Protein AF-A0A6C0KSG8-F1 (afdb_monomer_lite)

InterPro domains:
  IPR028992 Hedgehog/Intein (Hint) domain [PF13403] (59-197)

Secondary structure (DSSP, 8-state):
-EEE-SSEEEEE-SS-EEEEEEE-SSSEEEPSSS-SSS-EEEEEETTEEEEEE-------EETTPEEEBTTS-EEEGGG--TT-EETTTEEEEEEEEEEE-GGGS-GGGSEEEE-TTSSBTTBSSS-EEEETT--B-S---TT-TTS--------GGGB---HHHHHHHHT-SSEEEEEEEESSSEEEETTEEEEPPPHHHHHTTTPEE-

Sequence (210 aa):
NVAISDTNMIAGDVYGIHGVYTNTGSGWSPVIGIPKDGSWRVAISDTNMIAGDSSDPVPCLLSNSAVLMEDKTTKLIKELKKGDIIFPSQKILNVGYKQVDLSNIPRENLPYRIPKDFFAIGLPSEDTYISGYHRIIREVHPNSLLGVQTFKLVPAEYRIDDEDVVKRLTSEDKVRYYHIHTDFPYFFVNNLPVETIDKNNFENKDIINN

Structure (mmCIF, N/CA/C/O backbone):
data_AF-A0A6C0KSG8-F1
#
_entry.id   AF-A0A6C0KSG8-F1
#
loop_
_atom_site.group_PDB
_atom_site.id
_atom_site.type_symbol
_atom_site.label_atom_id
_atom_site.label_alt_id
_atom_site.label_comp_id
_atom_site.label_asym_id
_atom_site.label_entity_id
_atom_site.label_seq_id
_atom_site.pdbx_PDB_ins_code
_atom_site.Cartn_x
_atom_site.Cartn_y
_atom_site.Cartn_z
_atom_site.occupancy
_atom_site.B_iso_or_equiv
_atom_site.auth_seq_id
_atom_site.auth_comp_id
_atom_site.auth_asym_id
_atom_site.auth_atom_id
_atom_site.pdbx_PDB_model_num
ATOM 1 N N . ASN A 1 1 ? 28.430 -9.413 -3.713 1.00 60.97 1 ASN A N 1
ATOM 2 C CA . ASN A 1 1 ? 27.613 -10.436 -4.395 1.00 60.97 1 ASN A CA 1
ATOM 3 C C . ASN A 1 1 ? 28.006 -10.502 -5.857 1.00 60.97 1 ASN A C 1
ATOM 5 O O . ASN A 1 1 ? 27.997 -9.480 -6.529 1.00 60.97 1 ASN A O 1
ATOM 9 N N . VAL A 1 2 ? 28.404 -11.682 -6.330 1.00 64.62 2 VAL A N 1
ATOM 10 C CA . VAL A 1 2 ? 28.814 -11.896 -7.723 1.00 64.62 2 VAL A CA 1
ATOM 11 C C . VAL A 1 2 ? 27.968 -13.026 -8.297 1.00 64.62 2 VAL A C 1
ATOM 13 O O . VAL A 1 2 ? 27.881 -14.088 -7.685 1.00 64.62 2 VAL A O 1
ATOM 16 N N . ALA A 1 3 ? 27.338 -12.782 -9.444 1.00 67.69 3 ALA A N 1
ATOM 17 C CA . ALA A 1 3 ? 26.635 -13.795 -10.225 1.00 67.69 3 ALA A CA 1
ATOM 18 C C . ALA A 1 3 ? 27.354 -13.949 -11.566 1.00 67.69 3 ALA A C 1
ATOM 20 O O . ALA A 1 3 ? 27.582 -12.958 -12.260 1.00 67.69 3 ALA A O 1
ATOM 21 N N . ILE A 1 4 ? 27.746 -15.175 -11.907 1.00 74.12 4 ILE A N 1
ATOM 22 C CA . ILE A 1 4 ? 28.500 -15.490 -13.124 1.00 74.12 4 ILE A CA 1
ATOM 23 C C . ILE A 1 4 ? 27.755 -16.587 -13.885 1.00 74.12 4 ILE A C 1
ATOM 25 O O . ILE A 1 4 ? 27.311 -17.569 -13.295 1.00 74.12 4 ILE A O 1
ATOM 29 N N . SER A 1 5 ? 27.655 -16.399 -15.194 1.00 74.31 5 SER A N 1
ATOM 30 C CA . SER A 1 5 ? 27.351 -17.412 -16.207 1.00 74.31 5 SER A CA 1
ATOM 31 C C . SER A 1 5 ? 28.540 -17.514 -17.166 1.00 74.31 5 SER A C 1
ATOM 33 O O . SER A 1 5 ? 29.432 -16.663 -17.120 1.00 74.31 5 SER A O 1
ATOM 35 N N . ASP A 1 6 ? 28.531 -18.505 -18.056 1.00 79.38 6 ASP A N 1
ATOM 36 C CA . ASP A 1 6 ? 29.617 -18.796 -19.004 1.00 79.38 6 ASP A CA 1
ATOM 37 C C . ASP A 1 6 ? 30.213 -17.546 -19.668 1.00 79.38 6 ASP A C 1
ATOM 39 O O . ASP A 1 6 ? 31.433 -17.378 -19.715 1.00 79.38 6 ASP A O 1
ATOM 43 N N . THR A 1 7 ? 29.356 -16.636 -20.135 1.00 84.12 7 THR A N 1
ATOM 44 C CA . THR A 1 7 ? 29.778 -15.431 -20.858 1.00 84.12 7 THR A CA 1
ATOM 45 C C . THR A 1 7 ? 29.329 -14.125 -20.219 1.00 84.12 7 THR A C 1
ATOM 47 O O . THR A 1 7 ? 29.645 -13.074 -20.764 1.00 84.12 7 THR A O 1
ATOM 50 N N . ASN A 1 8 ? 28.645 -14.133 -19.069 1.00 78.69 8 ASN A N 1
ATOM 51 C CA . ASN A 1 8 ? 28.153 -12.906 -18.425 1.00 78.69 8 ASN A CA 1
ATOM 52 C C . ASN A 1 8 ? 28.429 -12.897 -16.921 1.00 78.69 8 ASN A C 1
ATOM 54 O O . ASN A 1 8 ? 28.226 -13.902 -16.246 1.00 78.69 8 ASN A O 1
ATOM 58 N N . MET A 1 9 ? 28.843 -11.750 -16.389 1.00 82.12 9 MET A N 1
ATOM 59 C CA . MET A 1 9 ? 29.117 -11.543 -14.969 1.00 82.12 9 MET A CA 1
ATOM 60 C C . MET A 1 9 ? 28.457 -10.259 -14.480 1.00 82.12 9 MET A C 1
ATOM 62 O O . MET A 1 9 ? 28.494 -9.226 -15.146 1.00 82.12 9 MET A O 1
ATOM 66 N N . ILE A 1 10 ? 27.915 -10.320 -13.268 1.00 76.31 10 ILE A N 1
ATOM 67 C CA . ILE A 1 10 ? 27.407 -9.172 -12.526 1.00 76.31 10 ILE A CA 1
ATOM 68 C C . ILE A 1 10 ? 28.154 -9.092 -11.208 1.00 76.31 10 ILE A C 1
ATOM 70 O O . ILE A 1 10 ? 28.198 -10.064 -10.449 1.00 76.31 10 ILE A O 1
ATOM 74 N N . ALA A 1 11 ? 28.703 -7.918 -10.930 1.00 76.38 11 ALA A N 1
ATOM 75 C CA . ALA A 1 11 ? 29.331 -7.602 -9.663 1.00 76.38 11 ALA A CA 1
ATOM 76 C C . ALA A 1 11 ? 28.517 -6.521 -8.952 1.00 76.38 11 ALA A C 1
ATOM 78 O O . ALA A 1 11 ? 28.249 -5.465 -9.520 1.00 76.38 11 ALA A O 1
ATOM 79 N N . GLY A 1 12 ? 28.136 -6.783 -7.706 1.00 72.06 12 GLY A N 1
ATOM 80 C CA . GLY A 1 12 ? 27.420 -5.842 -6.852 1.00 72.06 12 GLY A CA 1
ATOM 81 C C . GLY A 1 12 ? 27.712 -6.068 -5.372 1.00 72.06 12 GLY A C 1
ATOM 82 O O . GLY A 1 12 ? 28.419 -7.006 -4.993 1.00 72.06 12 GLY A O 1
ATOM 83 N N . ASP A 1 13 ? 27.143 -5.239 -4.515 1.00 67.88 13 ASP A N 1
ATOM 84 C CA . ASP A 1 13 ? 27.119 -5.411 -3.063 1.00 67.88 13 ASP A CA 1
ATOM 85 C C . ASP A 1 13 ? 25.685 -5.263 -2.526 1.00 67.88 13 ASP A C 1
ATOM 87 O O . ASP A 1 13 ? 24.720 -5.478 -3.256 1.00 67.88 13 ASP A O 1
ATOM 91 N N . VAL A 1 14 ? 25.535 -4.997 -1.227 1.00 58.72 14 VAL A N 1
ATOM 92 C CA . VAL A 1 14 ? 24.218 -4.800 -0.599 1.00 58.72 14 VAL A CA 1
ATOM 93 C C . VAL A 1 14 ? 23.542 -3.488 -1.010 1.00 58.72 14 VAL A C 1
ATOM 95 O O . VAL A 1 14 ? 22.356 -3.325 -0.746 1.00 58.72 14 VAL A O 1
ATOM 98 N N . TYR A 1 15 ? 24.271 -2.569 -1.645 1.00 58.00 15 TYR A N 1
ATOM 99 C CA . TYR A 1 15 ? 23.795 -1.248 -2.045 1.00 58.00 15 TYR A CA 1
ATOM 100 C C . TYR A 1 15 ? 23.496 -1.142 -3.545 1.00 58.00 15 TYR A C 1
ATOM 102 O O . TYR A 1 15 ? 22.835 -0.191 -3.956 1.00 58.00 15 TYR A O 1
ATOM 110 N N . GLY A 1 16 ? 23.934 -2.099 -4.368 1.00 62.66 16 GLY A N 1
ATOM 111 C CA . GLY A 1 16 ? 23.585 -2.124 -5.788 1.00 62.66 16 GLY A CA 1
ATOM 112 C C . GLY A 1 16 ? 24.508 -2.972 -6.658 1.00 62.66 16 GLY A C 1
ATOM 113 O O . GLY A 1 16 ? 25.358 -3.719 -6.172 1.00 62.66 16 GLY A O 1
ATOM 114 N N . ILE A 1 17 ? 24.319 -2.858 -7.974 1.00 69.56 17 ILE A N 1
ATOM 115 C CA . ILE A 1 17 ? 25.202 -3.445 -8.989 1.00 69.56 17 ILE A CA 1
ATOM 116 C C . ILE A 1 17 ? 26.247 -2.404 -9.380 1.00 69.56 17 ILE A C 1
ATOM 118 O O . ILE A 1 17 ? 25.899 -1.295 -9.753 1.00 69.56 17 ILE A O 1
ATOM 122 N N . HIS A 1 18 ? 27.519 -2.791 -9.350 1.00 71.12 18 HIS A N 1
ATOM 123 C CA . HIS A 1 18 ? 28.659 -1.935 -9.698 1.00 71.12 18 HIS A CA 1
ATOM 124 C C . HIS A 1 18 ? 29.157 -2.155 -11.123 1.00 71.12 18 HIS A C 1
ATOM 126 O O . HIS A 1 18 ? 29.844 -1.305 -11.688 1.00 71.12 18 HIS A O 1
ATOM 132 N N . GLY A 1 19 ? 28.841 -3.306 -11.715 1.00 74.69 19 GLY A N 1
ATOM 133 C CA . GLY A 1 19 ? 29.278 -3.610 -13.064 1.00 74.69 19 GLY A CA 1
ATOM 134 C C . GLY A 1 19 ? 28.610 -4.836 -13.658 1.00 74.69 19 GLY A C 1
ATOM 135 O O . GLY A 1 19 ? 28.336 -5.827 -12.977 1.00 74.69 19 GLY A O 1
ATOM 136 N N . VAL A 1 20 ? 28.400 -4.751 -14.966 1.00 76.69 20 VAL A N 1
ATOM 137 C CA . VAL A 1 20 ? 27.974 -5.848 -15.828 1.00 76.69 20 VAL A CA 1
ATOM 138 C C . VAL A 1 20 ? 29.093 -6.092 -16.821 1.00 76.69 20 VAL A C 1
ATOM 140 O O . VAL A 1 20 ? 29.607 -5.149 -17.423 1.00 76.69 20 VAL A O 1
ATOM 143 N N . TYR A 1 21 ? 29.469 -7.350 -17.000 1.00 82.25 21 TYR A N 1
ATOM 144 C CA . TYR A 1 21 ? 30.571 -7.744 -17.858 1.00 82.25 21 TYR A CA 1
ATOM 145 C C . TYR A 1 21 ? 30.151 -8.893 -18.760 1.00 82.25 21 TYR A C 1
ATOM 147 O O . TYR A 1 21 ? 29.388 -9.765 -18.348 1.00 82.25 21 TYR A O 1
ATOM 155 N N . THR A 1 22 ? 30.708 -8.924 -19.964 1.00 84.25 22 THR A N 1
ATOM 156 C CA . THR A 1 22 ? 30.608 -10.063 -20.872 1.00 84.25 22 THR A CA 1
ATOM 157 C C . THR A 1 22 ? 31.996 -10.607 -21.192 1.00 84.25 22 THR A C 1
ATOM 159 O O . THR A 1 22 ? 32.960 -9.845 -21.295 1.00 84.25 22 THR A O 1
ATOM 162 N N . ASN A 1 23 ? 32.120 -11.924 -21.304 1.00 83.69 23 ASN A N 1
ATOM 163 C CA . ASN A 1 23 ? 33.343 -12.593 -21.712 1.00 83.69 23 ASN A CA 1
ATOM 164 C C . ASN A 1 23 ? 33.235 -12.977 -23.187 1.00 83.69 23 ASN A C 1
ATOM 166 O O . ASN A 1 23 ? 32.504 -13.895 -23.552 1.00 83.69 23 ASN A O 1
ATOM 170 N N . THR A 1 24 ? 34.001 -12.292 -24.033 1.00 81.88 24 THR A N 1
ATOM 171 C CA . THR A 1 24 ? 34.051 -12.544 -25.481 1.00 81.88 24 THR A CA 1
ATOM 172 C C . THR A 1 24 ? 35.167 -13.518 -25.872 1.00 81.88 24 THR A C 1
ATOM 174 O O . THR A 1 24 ? 35.636 -13.507 -27.007 1.00 81.88 24 THR A O 1
ATOM 177 N N . GLY A 1 25 ? 35.654 -14.328 -24.927 1.00 82.50 25 GLY A N 1
ATOM 178 C CA . GLY A 1 25 ? 36.747 -15.288 -25.121 1.00 82.50 25 GLY A CA 1
ATOM 179 C C . GLY A 1 25 ? 38.152 -14.702 -24.938 1.00 82.50 25 GLY A C 1
ATOM 180 O O . GLY A 1 25 ? 39.093 -15.449 -24.689 1.00 82.50 25 GLY A O 1
ATOM 181 N N . SER A 1 26 ? 38.306 -13.377 -24.9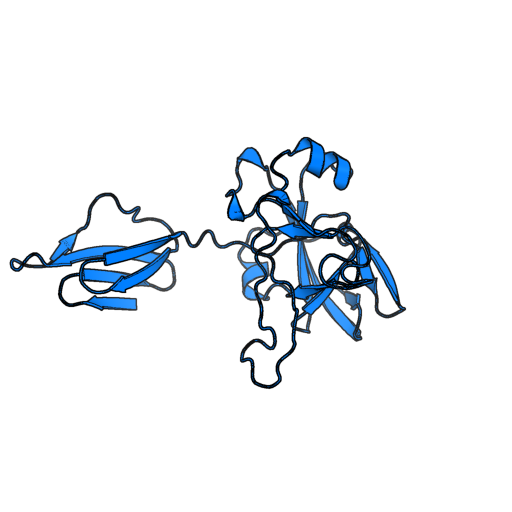91 1.00 83.19 26 SER A N 1
ATOM 182 C CA . SER A 1 26 ? 39.567 -12.662 -24.728 1.00 83.19 26 SER A CA 1
ATOM 183 C C . SER A 1 26 ? 39.655 -12.073 -23.313 1.00 83.19 26 SER A C 1
ATOM 185 O O . SER A 1 26 ? 40.612 -11.365 -23.003 1.00 83.19 26 SER A O 1
ATOM 187 N N . GLY A 1 27 ? 38.658 -12.340 -22.464 1.00 83.69 27 GLY A N 1
ATOM 188 C CA . GLY A 1 27 ? 38.528 -11.785 -21.119 1.00 83.69 27 GLY A CA 1
ATOM 189 C C . GLY A 1 27 ? 37.211 -11.038 -20.911 1.00 83.69 27 GLY A C 1
ATOM 190 O O . GLY A 1 27 ? 36.380 -10.927 -21.813 1.00 83.69 27 GLY A O 1
ATOM 191 N N . TRP A 1 28 ? 37.025 -10.528 -19.696 1.00 83.75 28 TRP A N 1
ATOM 192 C CA . TRP A 1 28 ? 35.829 -9.791 -19.299 1.00 83.75 28 TRP A CA 1
ATOM 193 C C . TRP A 1 28 ? 35.893 -8.341 -19.773 1.00 83.75 28 TRP A C 1
ATOM 195 O O . TRP A 1 28 ? 36.826 -7.614 -19.438 1.00 83.75 28 TRP A O 1
ATOM 205 N N . SER A 1 29 ? 34.872 -7.914 -20.509 1.00 85.81 29 SER A N 1
ATOM 206 C CA . SER A 1 29 ? 34.693 -6.532 -20.955 1.00 85.81 29 SER A CA 1
ATOM 207 C C . SER A 1 29 ? 33.432 -5.940 -20.326 1.00 85.81 29 SER A C 1
ATOM 209 O O . SER A 1 29 ? 32.421 -6.643 -20.253 1.00 85.81 29 SER A O 1
ATOM 211 N N . PRO A 1 30 ? 33.451 -4.677 -19.863 1.00 81.62 30 PRO A N 1
ATOM 212 C CA . PRO A 1 30 ? 32.261 -4.036 -19.317 1.00 81.62 30 PRO A CA 1
ATOM 213 C C . PRO A 1 30 ? 31.195 -3.871 -20.405 1.00 81.62 30 PRO A C 1
ATOM 215 O O . PRO A 1 30 ? 31.492 -3.448 -21.523 1.00 81.62 30 PRO A O 1
ATOM 218 N N . VAL A 1 31 ? 29.945 -4.180 -20.070 1.00 77.06 31 VAL A N 1
ATOM 219 C CA . VAL A 1 31 ? 28.794 -3.894 -20.930 1.00 77.06 31 VAL A CA 1
ATOM 220 C C . VAL A 1 31 ? 28.441 -2.416 -20.783 1.00 77.06 31 VAL A C 1
ATOM 222 O O . VAL A 1 31 ? 28.208 -1.925 -19.680 1.00 77.06 31 VAL A O 1
ATOM 225 N N . ILE A 1 32 ? 28.417 -1.697 -21.904 1.00 72.25 32 ILE A N 1
ATOM 226 C CA . ILE A 1 32 ? 28.115 -0.263 -21.957 1.00 72.25 32 ILE A CA 1
ATOM 227 C C . ILE A 1 32 ? 26.628 -0.079 -22.280 1.00 72.25 32 ILE A C 1
ATOM 229 O O . ILE A 1 32 ? 26.078 -0.803 -23.104 1.00 72.25 32 ILE A O 1
ATOM 233 N N . GLY A 1 33 ? 25.980 0.906 -21.650 1.00 60.72 33 GLY A N 1
ATOM 234 C CA . GLY A 1 33 ? 24.577 1.256 -21.914 1.00 60.72 33 GLY A CA 1
ATOM 235 C C . GLY A 1 33 ? 23.570 0.677 -20.919 1.00 60.72 33 GLY A C 1
ATOM 236 O O . GLY A 1 33 ? 22.395 1.020 -20.988 1.00 60.72 33 GLY A O 1
ATOM 237 N N . ILE A 1 34 ? 24.024 -0.134 -19.960 1.00 62.28 34 ILE A N 1
ATOM 238 C CA . ILE A 1 34 ? 23.244 -0.481 -18.768 1.00 62.28 34 ILE A CA 1
ATOM 239 C C . ILE A 1 34 ? 23.587 0.558 -17.690 1.00 62.28 34 ILE A C 1
ATOM 241 O O . ILE A 1 34 ? 24.775 0.740 -17.403 1.00 62.28 34 ILE A O 1
ATOM 245 N N . PRO A 1 35 ? 22.609 1.281 -17.116 1.00 58.34 35 PRO A N 1
ATOM 246 C CA . PRO A 1 35 ? 22.887 2.233 -16.053 1.00 58.34 35 PRO A CA 1
ATOM 247 C C . PRO A 1 35 ? 23.553 1.527 -14.864 1.00 58.34 35 PRO A C 1
ATOM 249 O O . PRO A 1 35 ? 23.040 0.555 -14.319 1.00 58.34 35 PRO A O 1
ATOM 252 N N . LYS A 1 36 ? 24.736 2.023 -14.502 1.00 54.53 36 LYS A N 1
ATOM 253 C CA . LYS A 1 36 ? 25.584 1.515 -13.411 1.00 54.53 36 LYS A CA 1
ATOM 254 C C . LYS A 1 36 ? 25.117 1.952 -12.019 1.00 54.53 36 LYS A C 1
ATOM 256 O O . LYS A 1 36 ? 25.631 1.467 -11.025 1.00 54.53 36 LYS A O 1
ATOM 261 N N . ASP A 1 37 ? 24.183 2.897 -11.973 1.00 53.69 37 ASP A N 1
ATOM 262 C CA . ASP A 1 37 ? 23.663 3.489 -10.752 1.00 53.69 37 ASP A CA 1
ATOM 263 C C . ASP A 1 37 ? 22.197 3.053 -10.614 1.00 53.69 37 ASP A C 1
ATOM 265 O O . ASP A 1 37 ? 21.405 3.216 -11.544 1.00 53.69 37 ASP A O 1
ATOM 269 N N . GLY A 1 38 ? 21.850 2.440 -9.482 1.00 53.56 38 GLY A N 1
ATOM 270 C CA . GLY A 1 38 ? 20.503 1.945 -9.191 1.00 53.56 38 GLY A CA 1
ATOM 271 C C . GLY A 1 38 ? 20.513 0.596 -8.479 1.00 53.56 38 GLY A C 1
ATOM 272 O O . GLY A 1 38 ? 21.518 -0.117 -8.453 1.00 53.56 38 GLY A O 1
ATOM 273 N N . SER A 1 39 ? 19.374 0.229 -7.903 1.00 52.47 39 SER A N 1
ATOM 274 C CA . SER A 1 39 ? 19.158 -1.123 -7.399 1.00 52.47 39 SER A CA 1
ATOM 275 C C . SER A 1 39 ? 18.409 -1.897 -8.479 1.00 52.47 39 SER A C 1
ATOM 277 O O . SER A 1 39 ? 17.409 -1.425 -9.007 1.00 52.47 39 SER A O 1
ATOM 279 N N . TRP A 1 40 ? 18.934 -3.056 -8.867 1.00 58.59 40 TRP A N 1
ATOM 280 C CA . TRP A 1 40 ? 18.437 -3.836 -9.999 1.00 58.59 40 TRP A CA 1
ATOM 281 C C . TRP A 1 40 ? 18.163 -5.263 -9.554 1.00 58.59 40 TRP A C 1
ATOM 283 O O . TRP A 1 40 ? 18.936 -5.856 -8.800 1.00 58.59 40 TRP A O 1
ATOM 293 N N . ARG A 1 41 ? 17.093 -5.855 -10.078 1.00 56.12 41 ARG A N 1
ATOM 294 C CA . ARG A 1 41 ? 16.890 -7.304 -10.024 1.00 56.12 41 ARG A CA 1
ATOM 295 C C . ARG A 1 41 ? 17.315 -7.879 -11.356 1.00 56.12 41 ARG A C 1
ATOM 297 O O . ARG A 1 41 ? 16.705 -7.562 -12.371 1.00 56.12 41 ARG A O 1
ATOM 304 N N . VAL A 1 42 ? 18.349 -8.714 -11.360 1.00 61.31 42 VAL A N 1
ATOM 305 C CA . VAL A 1 42 ? 18.869 -9.278 -12.606 1.00 61.31 42 VAL A CA 1
ATOM 306 C C . VAL A 1 42 ? 18.731 -10.791 -12.634 1.00 61.31 42 VAL A C 1
ATOM 308 O O . VAL A 1 42 ? 19.101 -11.469 -11.679 1.00 61.31 42 VAL A O 1
ATOM 311 N N . ALA A 1 43 ? 18.228 -11.309 -13.753 1.00 59.22 43 ALA A N 1
ATOM 312 C CA . ALA A 1 43 ? 18.318 -12.716 -14.116 1.00 59.22 43 ALA A CA 1
ATOM 313 C C . ALA A 1 43 ? 19.253 -12.876 -15.322 1.00 59.22 43 ALA A C 1
ATOM 315 O O . ALA A 1 43 ? 19.181 -12.102 -16.279 1.00 59.22 43 ALA A O 1
ATOM 316 N N . ILE A 1 44 ? 20.124 -13.884 -15.269 1.00 61.50 44 ILE A N 1
ATOM 317 C CA . ILE A 1 44 ? 21.027 -14.254 -16.363 1.00 61.50 44 ILE A CA 1
ATOM 318 C C . ILE A 1 44 ? 20.608 -15.639 -16.868 1.00 61.50 44 ILE A C 1
ATOM 320 O O . ILE A 1 44 ? 20.456 -16.554 -16.061 1.00 61.50 44 ILE A O 1
ATOM 324 N N . SER A 1 45 ? 20.428 -15.792 -18.182 1.00 50.47 45 SER A N 1
ATOM 325 C CA . SER A 1 45 ? 20.221 -17.090 -18.841 1.00 50.47 45 SER A CA 1
ATOM 326 C C . SER A 1 45 ? 20.978 -17.113 -20.162 1.00 50.47 45 SER A C 1
ATOM 328 O O . SER A 1 45 ? 20.568 -16.453 -21.119 1.00 50.47 45 SER A O 1
ATOM 330 N N . ASP A 1 46 ? 22.063 -17.882 -20.218 1.00 64.25 46 ASP A N 1
ATOM 331 C CA . ASP A 1 46 ? 22.951 -18.017 -21.376 1.00 64.25 46 ASP A CA 1
ATOM 332 C C . ASP A 1 46 ? 23.375 -16.654 -21.953 1.00 64.25 46 ASP A C 1
ATOM 334 O O . ASP A 1 46 ? 24.145 -15.925 -21.332 1.00 64.25 46 ASP A O 1
ATOM 338 N N . THR A 1 47 ? 22.853 -16.278 -23.123 1.00 60.19 47 THR A N 1
ATOM 339 C CA . THR A 1 47 ? 23.152 -15.014 -23.816 1.00 60.19 47 THR A CA 1
ATOM 340 C C . THR A 1 47 ? 22.261 -13.845 -23.392 1.00 60.19 47 THR A C 1
ATOM 342 O O . THR A 1 47 ? 22.398 -12.754 -23.940 1.00 60.19 47 THR A O 1
ATOM 345 N N . ASN A 1 48 ? 21.314 -14.056 -22.477 1.00 48.66 48 ASN A N 1
ATOM 346 C CA . ASN A 1 48 ? 20.326 -13.054 -22.092 1.00 48.66 48 ASN A CA 1
ATOM 347 C C . ASN A 1 48 ? 20.590 -12.533 -20.681 1.00 48.66 48 ASN A C 1
ATOM 349 O O . ASN A 1 48 ? 20.764 -13.299 -19.732 1.00 48.66 48 ASN A O 1
ATOM 353 N N . MET A 1 49 ? 20.523 -11.213 -20.545 1.00 60.59 49 MET A N 1
ATOM 354 C CA . MET A 1 49 ? 20.462 -10.525 -19.265 1.00 60.59 49 MET A CA 1
ATOM 355 C C . MET A 1 49 ? 19.130 -9.782 -19.186 1.00 60.59 49 MET A C 1
ATOM 357 O O . MET A 1 49 ? 18.851 -8.910 -20.007 1.00 60.59 49 MET A O 1
ATOM 361 N N . ILE A 1 50 ? 18.308 -10.126 -18.197 1.00 58.72 50 ILE A N 1
ATOM 362 C CA . ILE A 1 50 ? 17.064 -9.416 -17.895 1.00 58.72 50 ILE A CA 1
ATOM 363 C C . ILE A 1 50 ? 17.335 -8.577 -16.660 1.00 58.72 50 ILE A C 1
ATOM 365 O O . ILE A 1 50 ? 17.410 -9.111 -15.555 1.00 58.72 50 ILE A O 1
ATOM 369 N N . ALA A 1 51 ? 17.514 -7.276 -16.856 1.00 52.56 51 ALA A N 1
ATOM 370 C CA . ALA A 1 51 ? 17.740 -6.324 -15.785 1.00 52.56 51 ALA A CA 1
ATOM 371 C C . ALA A 1 51 ? 16.431 -5.566 -15.520 1.00 52.56 51 ALA A C 1
ATOM 373 O O . ALA A 1 51 ? 15.975 -4.790 -16.356 1.00 52.56 51 ALA A O 1
ATOM 374 N N . GLY A 1 52 ? 15.790 -5.854 -14.389 1.00 47.69 52 GLY A N 1
ATOM 375 C CA . GLY A 1 52 ? 14.632 -5.115 -13.902 1.00 47.69 52 GLY A CA 1
ATOM 376 C C . GLY A 1 52 ? 15.083 -3.981 -12.993 1.00 47.69 52 GLY A C 1
ATOM 377 O O . GLY A 1 52 ? 15.910 -4.202 -12.105 1.00 47.69 52 GLY A O 1
ATOM 378 N N . ASP A 1 53 ? 14.526 -2.792 -13.202 1.00 45.78 53 ASP A N 1
ATOM 379 C CA . ASP A 1 53 ? 14.661 -1.691 -12.255 1.00 45.78 53 ASP A CA 1
ATOM 380 C C . ASP A 1 53 ? 14.049 -2.129 -10.920 1.00 45.78 53 ASP A C 1
ATOM 382 O O . ASP A 1 53 ? 12.909 -2.598 -10.852 1.00 45.78 53 ASP A O 1
ATOM 386 N N . SER A 1 54 ? 14.824 -2.031 -9.848 1.00 51.41 54 SER A N 1
ATOM 387 C CA . SER A 1 54 ? 14.283 -2.079 -8.504 1.00 51.41 54 SER A CA 1
ATOM 388 C C . SER A 1 54 ? 13.962 -0.638 -8.108 1.00 51.41 54 SER A C 1
ATOM 390 O O . SER A 1 54 ? 14.533 -0.070 -7.173 1.00 51.41 54 SER A O 1
ATOM 392 N N . SER A 1 55 ? 13.005 -0.038 -8.818 1.00 54.69 55 SER A N 1
ATOM 393 C CA . SER A 1 55 ? 12.279 1.102 -8.283 1.00 54.69 55 SER A CA 1
ATOM 394 C C . SER A 1 55 ? 11.685 0.574 -6.990 1.00 54.69 55 SER A C 1
ATOM 396 O O . SER A 1 55 ? 10.835 -0.305 -7.063 1.00 54.69 55 SER A O 1
ATOM 398 N N . ASP A 1 56 ? 12.242 0.951 -5.842 1.00 55.69 56 ASP A N 1
ATOM 399 C CA . ASP A 1 56 ? 12.040 0.224 -4.595 1.00 55.69 56 ASP A CA 1
ATOM 400 C C . ASP A 1 56 ? 10.687 0.625 -4.003 1.00 55.69 56 ASP A C 1
ATOM 402 O O . ASP A 1 56 ? 10.583 1.582 -3.219 1.00 55.69 56 ASP A O 1
ATOM 406 N N . PRO A 1 57 ? 9.605 -0.002 -4.471 1.00 61.12 57 PRO A N 1
ATOM 407 C CA . PRO A 1 57 ? 8.346 0.672 -4.550 1.00 61.12 57 PRO A CA 1
ATOM 408 C C . PRO A 1 57 ? 7.651 0.403 -3.244 1.00 61.12 57 PRO A C 1
ATOM 410 O O . PRO A 1 57 ? 7.289 -0.728 -2.922 1.00 61.12 57 PRO A O 1
ATOM 413 N N . VAL A 1 58 ? 7.555 1.442 -2.435 1.00 63.16 58 VAL A N 1
ATOM 414 C CA . VAL A 1 58 ? 6.941 1.295 -1.130 1.00 63.16 58 VAL A CA 1
ATOM 415 C C . VAL A 1 58 ? 5.444 1.120 -1.349 1.00 63.16 58 VAL A C 1
ATOM 417 O O . VAL A 1 58 ? 4.831 2.034 -1.901 1.00 63.16 58 VAL A O 1
ATOM 420 N N . PRO A 1 59 ? 4.843 -0.005 -0.922 1.00 64.38 59 PRO A N 1
ATOM 421 C CA . PRO A 1 59 ? 3.395 -0.149 -0.856 1.00 64.38 59 PRO A CA 1
ATOM 422 C C . PRO A 1 59 ? 2.774 1.059 -0.165 1.00 64.38 59 PRO A C 1
ATOM 424 O O . PRO A 1 59 ? 3.187 1.402 0.942 1.00 64.38 59 PRO A O 1
ATOM 427 N N . CYS A 1 60 ? 1.807 1.714 -0.796 1.00 85.06 60 CYS A N 1
ATOM 428 C CA . CYS A 1 60 ? 1.124 2.855 -0.199 1.00 85.06 60 CYS A CA 1
ATOM 429 C C . CYS A 1 60 ? -0.368 2.921 -0.504 1.00 85.06 60 CYS A C 1
ATOM 431 O O . CYS A 1 60 ? -0.878 2.354 -1.474 1.00 85.06 60 CYS A O 1
ATOM 433 N N . LEU A 1 61 ? -1.048 3.639 0.381 1.00 92.62 61 LEU A N 1
ATOM 434 C CA . LEU A 1 61 ? -2.489 3.829 0.419 1.00 92.62 61 LEU A CA 1
ATOM 435 C C . LEU A 1 61 ? -2.808 5.322 0.308 1.00 92.62 61 LEU A C 1
ATOM 437 O O . LEU A 1 61 ? -2.041 6.161 0.787 1.00 92.62 61 LEU A O 1
ATOM 441 N N . LEU A 1 62 ? -3.941 5.668 -0.300 1.00 92.81 62 LEU A N 1
ATOM 442 C CA . LEU A 1 62 ? -4.397 7.061 -0.346 1.00 92.81 62 LEU A CA 1
ATOM 443 C C . LEU A 1 62 ? -5.023 7.492 0.981 1.00 92.81 62 LEU A C 1
ATOM 445 O O . LEU A 1 62 ? -5.604 6.677 1.692 1.00 92.81 62 LEU A O 1
ATOM 449 N N . SER A 1 63 ? -4.959 8.788 1.282 1.00 92.38 63 SER A N 1
ATOM 450 C CA . SER A 1 63 ? -5.385 9.401 2.552 1.00 92.38 63 SER A CA 1
ATOM 451 C C . SER A 1 63 ? -6.856 9.187 2.943 1.00 92.38 63 SER A C 1
ATOM 453 O O . SER A 1 63 ? -7.202 9.281 4.123 1.00 92.38 63 SER A O 1
ATOM 455 N N . ASN A 1 64 ? -7.718 8.877 1.974 1.00 91.75 64 ASN A N 1
ATOM 456 C CA . ASN A 1 64 ? -9.138 8.566 2.155 1.00 91.75 64 ASN A CA 1
ATOM 457 C C . ASN A 1 64 ? -9.422 7.068 2.381 1.00 91.75 64 ASN A C 1
ATOM 459 O O . ASN A 1 64 ? -10.576 6.686 2.543 1.00 91.75 64 ASN A O 1
ATOM 463 N N . SER A 1 65 ? -8.393 6.220 2.394 1.00 93.31 65 SER A N 1
ATOM 464 C CA . SER A 1 65 ? -8.528 4.789 2.672 1.00 93.31 65 SER A CA 1
ATOM 465 C C . SER A 1 65 ? -9.023 4.570 4.102 1.00 93.31 65 SER A C 1
ATOM 467 O O . SER A 1 65 ? -8.413 5.088 5.040 1.00 93.31 65 SER A O 1
ATOM 469 N N . ALA A 1 66 ? -10.097 3.799 4.288 1.00 95.94 66 ALA A N 1
ATOM 470 C CA . ALA A 1 66 ? -10.676 3.554 5.603 1.00 95.94 66 ALA A CA 1
ATOM 471 C C . ALA A 1 66 ? -10.111 2.263 6.211 1.00 95.94 66 ALA A C 1
ATOM 473 O O . ALA A 1 66 ? -10.274 1.176 5.662 1.00 95.94 66 ALA A O 1
ATOM 474 N N . VAL A 1 67 ? -9.441 2.372 7.356 1.00 97.38 67 VAL A N 1
ATOM 475 C CA . VAL A 1 67 ? -8.875 1.237 8.092 1.00 97.38 67 VAL A CA 1
ATOM 476 C C . VAL A 1 67 ? -9.886 0.715 9.103 1.00 97.38 67 VAL A C 1
ATOM 478 O O . VAL A 1 67 ? -10.501 1.495 9.833 1.00 97.38 67 VAL A O 1
ATOM 481 N N . LEU A 1 68 ? -10.055 -0.609 9.144 1.00 97.50 68 LEU A N 1
ATOM 482 C CA . LEU A 1 68 ? -10.941 -1.276 10.096 1.00 97.50 68 LEU A CA 1
ATOM 483 C C . LEU A 1 68 ? -10.318 -1.269 11.496 1.00 97.50 68 LEU A C 1
ATOM 485 O O . LEU A 1 68 ? -9.298 -1.915 11.752 1.00 97.50 68 LEU A O 1
ATOM 489 N N . MET A 1 69 ? -10.962 -0.553 12.407 1.00 98.12 69 MET A N 1
ATOM 490 C CA . MET A 1 69 ? -10.567 -0.452 13.804 1.00 98.12 69 MET A CA 1
ATOM 491 C C . MET A 1 69 ? -10.986 -1.705 14.579 1.00 98.12 69 MET A C 1
ATOM 493 O O . MET A 1 69 ? -11.831 -2.489 14.138 1.00 98.12 69 MET A O 1
ATOM 497 N N . GLU A 1 70 ? -10.400 -1.896 15.760 1.00 97.25 70 GLU A N 1
ATOM 498 C CA . GLU A 1 70 ? -10.686 -3.066 16.594 1.00 97.25 70 GLU A CA 1
ATOM 499 C C . GLU A 1 70 ? -12.158 -3.172 17.019 1.00 97.25 70 GLU A C 1
ATOM 501 O O . GLU A 1 70 ? -12.752 -4.250 17.006 1.00 97.25 70 GLU A O 1
ATOM 506 N N . ASP A 1 71 ? -12.778 -2.032 17.311 1.00 96.88 71 ASP A N 1
ATOM 507 C CA . ASP A 1 71 ? -14.192 -1.909 17.679 1.00 96.88 71 ASP A CA 1
ATOM 508 C C . ASP A 1 71 ? -15.158 -2.039 16.485 1.00 96.88 71 ASP A C 1
ATOM 510 O O . ASP A 1 71 ? -16.351 -1.769 16.621 1.00 96.88 71 ASP A O 1
ATOM 514 N N . LYS A 1 72 ? -14.653 -2.466 15.319 1.00 94.56 72 LYS A N 1
ATOM 515 C CA . LYS A 1 72 ? -15.382 -2.603 14.048 1.00 94.56 72 LYS A CA 1
ATOM 516 C C . LYS A 1 72 ? -15.844 -1.288 13.426 1.00 94.56 72 LYS A C 1
ATOM 518 O O . LYS A 1 72 ? -16.533 -1.325 12.406 1.00 94.56 72 LYS A O 1
ATOM 523 N N . THR A 1 73 ? -15.448 -0.145 13.980 1.00 97.06 73 THR A N 1
ATOM 524 C CA . THR A 1 73 ? -15.579 1.138 13.288 1.00 97.06 73 THR A CA 1
ATOM 525 C C . THR A 1 73 ? -14.486 1.285 12.231 1.00 97.06 73 THR A C 1
ATOM 527 O O . THR A 1 73 ? -13.584 0.453 12.108 1.00 97.06 73 THR A O 1
ATOM 530 N N . THR A 1 74 ? -14.560 2.347 11.438 1.00 97.25 74 THR A N 1
ATOM 531 C CA . THR A 1 74 ? -13.535 2.682 10.452 1.00 97.25 74 THR A CA 1
ATOM 532 C C . THR A 1 74 ? -12.935 4.041 10.757 1.00 97.25 74 THR A C 1
ATOM 534 O O . THR A 1 74 ? -13.664 4.972 11.101 1.00 97.25 74 THR A O 1
ATOM 537 N N . LYS A 1 75 ? -11.625 4.179 10.561 1.00 97.38 75 LYS A N 1
ATOM 538 C CA . LYS A 1 75 ? -10.930 5.468 10.616 1.00 97.38 75 LYS A CA 1
ATOM 539 C C . LYS A 1 75 ? -10.178 5.706 9.312 1.00 97.38 75 LYS A C 1
ATOM 541 O O . LYS A 1 75 ? -9.606 4.767 8.762 1.00 97.38 75 LYS A O 1
ATOM 546 N N . LEU A 1 76 ? -10.157 6.940 8.813 1.00 95.94 76 LEU A N 1
ATOM 547 C CA . LEU A 1 76 ? -9.354 7.257 7.633 1.00 95.94 76 LEU A CA 1
ATOM 548 C C . LEU A 1 76 ? -7.867 7.120 7.957 1.00 95.94 76 LEU A C 1
ATOM 550 O O . LEU A 1 76 ? -7.417 7.490 9.041 1.00 95.94 76 LEU A O 1
ATOM 554 N N . ILE A 1 77 ? -7.079 6.638 6.999 1.00 95.12 77 ILE A N 1
ATOM 555 C CA . ILE A 1 77 ? -5.649 6.396 7.210 1.00 95.12 77 ILE A CA 1
ATOM 556 C C . ILE A 1 77 ? -4.890 7.657 7.633 1.00 95.12 77 ILE A C 1
ATOM 558 O O . ILE A 1 77 ? -3.993 7.582 8.470 1.00 95.12 77 ILE A O 1
ATOM 562 N N . LYS A 1 78 ? -5.297 8.828 7.126 1.00 94.25 78 LYS A N 1
ATOM 563 C CA . LYS A 1 78 ? -4.706 10.124 7.488 1.00 94.25 78 LYS A CA 1
ATOM 564 C C . LYS A 1 78 ? -4.934 10.531 8.944 1.00 94.25 78 LYS A C 1
ATOM 566 O O . LYS A 1 78 ? -4.232 11.400 9.448 1.00 94.25 78 LYS A O 1
ATOM 571 N N . GLU A 1 79 ? -5.904 9.918 9.613 1.00 96.19 79 GLU A N 1
ATOM 572 C CA . GLU A 1 79 ? -6.267 10.186 11.009 1.00 96.19 79 GLU A CA 1
ATOM 573 C C . GLU A 1 79 ? -5.670 9.150 11.971 1.00 96.19 79 GLU A C 1
ATOM 575 O O . GLU A 1 79 ? -5.805 9.280 13.193 1.00 96.19 79 GLU A O 1
ATOM 580 N N . LEU A 1 80 ? -5.038 8.098 11.440 1.00 96.81 80 LEU A N 1
ATOM 581 C CA . LEU A 1 80 ? -4.359 7.102 12.255 1.00 96.81 80 LEU A CA 1
ATOM 582 C C . LEU A 1 80 ? -3.104 7.694 12.878 1.00 96.81 80 LEU A C 1
ATOM 584 O O . LEU A 1 80 ? -2.407 8.527 12.294 1.00 96.81 80 LEU A O 1
ATOM 588 N N . LYS A 1 81 ? -2.798 7.187 14.067 1.00 96.31 81 LYS A N 1
ATOM 589 C CA . LYS A 1 81 ? -1.611 7.545 14.838 1.00 96.31 81 LYS A CA 1
ATOM 590 C C . LYS A 1 81 ? -0.976 6.307 15.448 1.00 96.31 81 LYS A C 1
ATOM 592 O O . LYS A 1 81 ? -1.623 5.282 15.669 1.00 96.31 81 LYS A O 1
ATOM 597 N N . LYS A 1 82 ? 0.306 6.428 15.780 1.00 96.00 82 LYS A N 1
ATOM 598 C CA . LYS A 1 82 ? 1.020 5.418 16.559 1.00 96.00 82 LYS A CA 1
ATOM 599 C C . LYS A 1 82 ? 0.250 5.079 17.838 1.00 96.00 82 LYS A C 1
ATOM 601 O O . LYS A 1 82 ? -0.133 5.964 18.599 1.00 96.00 82 LYS A O 1
ATOM 606 N N . GLY A 1 83 ? 0.085 3.786 18.088 1.00 96.75 83 GLY A N 1
ATOM 607 C CA . GLY A 1 83 ? -0.606 3.253 19.255 1.00 96.75 83 GLY A CA 1
ATOM 608 C C . GLY A 1 83 ? -2.104 3.021 19.079 1.00 96.75 83 GLY A C 1
ATOM 609 O O . GLY A 1 83 ? -2.681 2.386 19.959 1.00 96.75 83 GLY A O 1
ATOM 610 N N . ASP A 1 84 ? -2.714 3.462 17.974 1.00 98.06 84 ASP A N 1
ATOM 611 C CA . ASP A 1 84 ? -4.065 3.025 17.616 1.00 98.06 84 ASP A CA 1
ATOM 612 C C . ASP A 1 84 ? -4.106 1.490 17.476 1.00 98.06 84 ASP A C 1
ATOM 614 O O . ASP A 1 84 ? -3.126 0.865 17.053 1.00 98.06 84 ASP A O 1
ATOM 618 N N . ILE A 1 85 ? -5.244 0.894 17.847 1.00 98.00 85 ILE A N 1
ATOM 619 C CA . ILE A 1 85 ? -5.485 -0.551 17.764 1.00 98.00 85 ILE A CA 1
ATOM 620 C C . ILE A 1 85 ? -6.473 -0.817 16.630 1.00 98.00 85 ILE A C 1
ATOM 622 O O . ILE A 1 85 ? -7.573 -0.259 16.611 1.00 98.00 85 ILE A O 1
ATOM 626 N N . ILE A 1 86 ? -6.071 -1.660 15.687 1.00 97.56 86 ILE A N 1
ATOM 627 C CA . ILE A 1 86 ? -6.851 -2.001 14.495 1.00 97.56 86 ILE A CA 1
ATOM 628 C C . ILE A 1 86 ? -7.156 -3.496 14.477 1.00 97.56 86 ILE A C 1
ATOM 630 O O . ILE A 1 86 ? -6.503 -4.279 15.165 1.00 97.56 86 ILE A O 1
ATOM 634 N N . PHE A 1 87 ? -8.163 -3.899 13.710 1.00 95.19 87 PHE A N 1
ATOM 635 C CA . PHE A 1 87 ? -8.550 -5.304 13.622 1.00 95.19 87 PHE A CA 1
ATOM 636 C C . PHE A 1 87 ? -7.468 -6.137 12.897 1.00 95.19 87 PHE A C 1
ATOM 638 O O . PHE A 1 87 ? -6.991 -5.680 11.853 1.00 95.19 87 PHE A O 1
ATOM 645 N N . PRO A 1 88 ? -7.120 -7.364 13.355 1.00 92.69 88 PRO A N 1
ATOM 646 C CA . PRO A 1 88 ? -7.643 -8.117 14.504 1.00 92.69 88 PRO A CA 1
ATOM 647 C C . PRO A 1 88 ? -6.775 -7.980 15.772 1.00 92.69 88 PRO A C 1
ATOM 649 O O . PRO A 1 88 ? -5.964 -8.848 16.081 1.00 92.69 88 PRO A O 1
ATOM 652 N N . SER A 1 89 ? -6.979 -6.909 16.531 1.00 94.69 89 SER A N 1
ATOM 653 C CA . SER A 1 89 ? -6.315 -6.595 17.802 1.00 94.69 89 SER A CA 1
ATOM 654 C C . SER A 1 89 ? -4.809 -6.324 17.696 1.00 94.69 89 SER A C 1
ATOM 656 O O . SER A 1 89 ? -4.034 -6.721 18.565 1.00 94.69 89 SER A O 1
ATOM 658 N N . GLN A 1 90 ? -4.391 -5.616 16.649 1.00 94.50 90 GLN A N 1
ATOM 659 C CA . GLN A 1 90 ? -2.988 -5.288 16.383 1.00 94.50 90 GLN A CA 1
ATOM 660 C C . GLN A 1 90 ? -2.692 -3.803 16.606 1.00 94.50 90 GLN A C 1
ATOM 662 O O . GLN A 1 90 ? -3.550 -2.938 16.399 1.00 94.50 90 GLN A O 1
ATOM 667 N N . LYS A 1 91 ? -1.465 -3.489 17.024 1.00 96.88 91 LYS A N 1
ATOM 668 C CA . LYS A 1 91 ? -1.053 -2.125 17.361 1.00 96.88 91 LYS A CA 1
ATOM 669 C C . LYS A 1 91 ? -0.332 -1.468 16.191 1.00 96.88 91 LYS A C 1
ATOM 671 O O . LYS A 1 91 ? 0.622 -2.015 15.639 1.00 96.88 91 LYS A O 1
ATOM 676 N N . ILE A 1 92 ? -0.709 -0.229 15.875 1.00 96.50 92 ILE A N 1
ATOM 677 C CA . ILE A 1 92 ? 0.067 0.604 14.952 1.00 96.50 92 ILE A CA 1
ATOM 678 C C . ILE A 1 92 ? 1.373 1.014 15.631 1.00 96.50 92 ILE A C 1
ATOM 680 O O . ILE A 1 92 ? 1.385 1.761 16.615 1.00 96.50 92 ILE A O 1
ATOM 684 N N . LEU A 1 93 ? 2.489 0.527 15.095 1.00 95.44 93 LEU A N 1
ATOM 685 C CA . LEU A 1 93 ? 3.829 0.822 15.587 1.00 95.44 93 LEU A CA 1
ATOM 686 C C . LEU A 1 93 ? 4.337 2.148 15.037 1.00 95.44 93 LEU A C 1
ATOM 688 O O . LEU A 1 93 ? 4.910 2.915 15.808 1.00 95.44 93 LEU A O 1
ATOM 692 N N . ASN A 1 94 ? 4.087 2.420 13.752 1.00 94.06 94 ASN A N 1
ATOM 693 C CA . ASN A 1 94 ? 4.329 3.703 13.094 1.00 94.06 94 ASN A CA 1
ATOM 694 C C . ASN A 1 94 ? 3.299 3.932 11.977 1.00 94.06 94 ASN A C 1
ATOM 696 O O . ASN A 1 94 ? 2.818 2.990 11.347 1.00 94.06 94 ASN A O 1
ATOM 700 N N . VAL A 1 95 ? 3.011 5.202 11.711 1.00 93.62 95 VAL A N 1
ATOM 701 C CA . VAL A 1 95 ? 2.233 5.665 10.562 1.00 93.62 95 VAL A CA 1
ATOM 702 C C . VAL A 1 95 ? 2.902 6.916 10.017 1.00 93.62 95 VAL A C 1
ATOM 704 O O . VAL A 1 95 ? 3.393 7.756 10.770 1.00 93.62 95 VAL A O 1
ATOM 707 N N . GLY A 1 96 ? 2.962 7.017 8.702 1.00 92.56 96 GLY A N 1
ATOM 708 C CA . GLY A 1 96 ? 3.562 8.155 8.033 1.00 92.56 96 GLY A CA 1
ATOM 709 C C . GLY A 1 96 ? 3.167 8.184 6.575 1.00 92.56 96 GLY A C 1
ATOM 710 O O . GLY A 1 96 ? 2.426 7.320 6.105 1.00 92.56 96 GLY A O 1
ATOM 711 N N . TYR A 1 97 ? 3.647 9.185 5.857 1.00 91.94 97 TYR A N 1
ATOM 712 C CA . TYR A 1 97 ? 3.340 9.339 4.448 1.00 91.94 97 TYR A CA 1
ATOM 713 C C . TYR A 1 97 ? 4.524 9.875 3.655 1.00 91.94 97 TYR A C 1
ATOM 715 O O . TYR A 1 97 ? 5.398 10.570 4.173 1.00 91.94 97 TYR A O 1
ATOM 723 N N . LYS A 1 98 ? 4.503 9.583 2.357 1.00 89.19 98 LYS A N 1
ATOM 724 C CA . LYS A 1 98 ? 5.312 10.254 1.350 1.00 89.19 98 LYS A CA 1
ATOM 725 C C . LYS A 1 98 ? 4.416 11.159 0.522 1.00 89.19 98 LYS A C 1
ATOM 727 O O . LYS A 1 98 ? 3.364 10.742 0.039 1.00 89.19 98 LYS A O 1
ATOM 732 N N . GLN A 1 99 ? 4.826 12.407 0.358 1.00 88.31 99 GLN A N 1
ATOM 733 C CA . GLN A 1 99 ? 4.175 13.302 -0.587 1.00 88.31 99 GLN A CA 1
ATOM 734 C C . GLN A 1 99 ? 4.711 12.996 -1.990 1.00 88.31 99 GLN A C 1
ATOM 736 O O . GLN A 1 99 ? 5.926 12.931 -2.177 1.00 88.31 99 GLN A O 1
ATOM 741 N N . VAL A 1 100 ? 3.822 12.795 -2.958 1.00 84.62 100 VAL A N 1
ATOM 742 C CA . VAL A 1 100 ? 4.189 12.426 -4.328 1.00 84.62 100 VAL A CA 1
ATOM 743 C C . VAL A 1 100 ? 3.610 13.414 -5.332 1.00 84.62 100 VAL A C 1
ATOM 745 O O . VAL A 1 100 ? 2.543 13.989 -5.124 1.00 84.62 100 VAL A O 1
ATOM 748 N N . ASP A 1 101 ? 4.357 13.607 -6.410 1.00 84.50 101 ASP A N 1
ATOM 749 C CA . ASP A 1 101 ? 3.929 14.275 -7.634 1.00 84.50 101 ASP A CA 1
ATOM 750 C C . ASP A 1 101 ? 3.727 13.167 -8.669 1.00 84.50 101 ASP A C 1
ATOM 752 O O . ASP A 1 101 ? 4.677 12.431 -8.961 1.00 84.50 101 ASP A O 1
ATOM 756 N N . LEU A 1 102 ? 2.498 12.984 -9.164 1.00 82.69 102 LEU A N 1
ATOM 757 C CA . LEU A 1 102 ? 2.191 11.822 -10.002 1.00 82.69 102 LEU A CA 1
ATOM 758 C C . LEU A 1 102 ? 2.909 11.879 -11.350 1.00 82.69 102 LEU A C 1
ATOM 760 O O . LEU A 1 102 ? 3.170 10.831 -11.936 1.00 82.69 102 LEU A O 1
ATOM 764 N N . SER A 1 103 ? 3.282 13.075 -11.813 1.00 81.00 103 SER A N 1
ATOM 765 C CA . SER A 1 103 ? 4.062 13.245 -13.042 1.00 81.00 103 SER A CA 1
ATOM 766 C C . SER A 1 103 ? 5.488 12.690 -12.930 1.00 81.00 103 SER A C 1
ATOM 768 O O . SER A 1 103 ? 6.115 12.388 -13.944 1.00 81.00 103 SER A O 1
ATOM 770 N N . ASN A 1 104 ? 5.977 12.513 -11.699 1.00 82.06 104 ASN A N 1
ATOM 771 C CA . ASN A 1 104 ? 7.344 12.112 -11.381 1.00 82.06 104 ASN A CA 1
ATOM 772 C C . ASN A 1 104 ? 7.454 10.699 -10.782 1.00 82.06 104 ASN A C 1
ATOM 774 O O . ASN A 1 104 ? 8.559 10.280 -10.429 1.00 82.06 104 ASN A O 1
ATOM 778 N N . ILE A 1 105 ? 6.348 9.955 -10.640 1.00 78.81 105 ILE A N 1
ATOM 779 C CA . ILE A 1 105 ? 6.406 8.566 -10.160 1.00 78.81 105 ILE A CA 1
ATOM 780 C C . ILE A 1 105 ? 6.399 7.559 -11.316 1.00 78.81 105 ILE A C 1
ATOM 782 O O . ILE A 1 105 ? 5.724 7.783 -12.322 1.00 78.81 105 ILE A O 1
ATOM 786 N N . PRO A 1 106 ? 7.109 6.420 -11.180 1.00 79.62 106 PRO A N 1
ATOM 787 C CA . PRO A 1 106 ? 7.057 5.357 -12.174 1.00 79.62 106 PRO A CA 1
ATOM 788 C C . PRO A 1 106 ? 5.620 4.886 -12.412 1.00 79.62 106 PRO A C 1
ATOM 790 O O . PRO A 1 106 ? 4.814 4.804 -11.479 1.00 79.62 106 PRO A O 1
ATOM 793 N N . ARG A 1 107 ? 5.297 4.549 -13.663 1.00 80.38 107 ARG A N 1
ATOM 794 C CA . ARG A 1 107 ? 3.930 4.221 -14.102 1.00 80.38 107 ARG A CA 1
ATOM 795 C C . ARG A 1 107 ? 3.338 3.038 -13.334 1.00 80.38 107 ARG A C 1
ATOM 797 O O . ARG A 1 107 ? 2.138 2.965 -13.092 1.00 80.38 107 ARG A O 1
ATOM 804 N N . GLU A 1 108 ? 4.186 2.101 -12.962 1.00 78.44 108 GLU A N 1
ATOM 805 C CA . GLU A 1 108 ? 3.897 0.922 -12.160 1.00 78.44 108 GLU A CA 1
ATOM 806 C C . GLU A 1 108 ? 3.555 1.240 -10.697 1.00 78.44 108 GLU A C 1
ATOM 808 O O . GLU A 1 108 ? 2.917 0.422 -10.043 1.00 78.44 108 GLU A O 1
ATOM 813 N N . ASN A 1 109 ? 3.909 2.428 -10.196 1.00 79.75 109 ASN A N 1
ATOM 814 C CA . ASN A 1 109 ? 3.602 2.875 -8.837 1.00 79.75 109 ASN A CA 1
ATOM 815 C C . ASN A 1 109 ? 2.471 3.919 -8.770 1.00 79.75 109 ASN A C 1
ATOM 817 O O . ASN A 1 109 ? 2.130 4.410 -7.688 1.00 79.75 109 ASN A O 1
ATOM 821 N N . LEU A 1 110 ? 1.865 4.248 -9.915 1.00 86.75 110 LEU A N 1
ATOM 822 C CA . LEU A 1 110 ? 0.621 5.012 -9.962 1.00 86.75 110 LEU A CA 1
ATOM 823 C C . LEU A 1 110 ? -0.492 4.285 -9.185 1.00 86.75 110 LEU A C 1
ATOM 825 O O . LEU A 1 110 ? -0.456 3.053 -9.054 1.00 86.75 110 LEU A O 1
ATOM 829 N N . PRO A 1 111 ? -1.474 5.027 -8.651 1.00 89.94 111 PRO A N 1
ATOM 830 C CA . PRO A 1 111 ? -2.551 4.431 -7.886 1.00 89.94 111 PRO A CA 1
ATOM 831 C C . PRO A 1 111 ? -3.495 3.645 -8.798 1.00 89.94 111 PRO A C 1
ATOM 833 O O . PRO A 1 111 ? -3.778 4.031 -9.930 1.00 89.94 111 PRO A O 1
ATOM 836 N N . TYR A 1 112 ? -4.012 2.541 -8.280 1.00 91.31 112 TYR A N 1
ATOM 837 C CA . TYR A 1 112 ? -5.039 1.719 -8.899 1.00 91.31 112 TYR A CA 1
ATOM 838 C C . TYR A 1 112 ? -6.318 1.831 -8.086 1.00 91.31 112 TYR A C 1
ATOM 840 O O . TYR A 1 112 ? -6.288 1.718 -6.860 1.00 91.31 112 TYR A O 1
ATOM 848 N N . ARG A 1 113 ? -7.448 1.998 -8.774 1.00 92.25 113 ARG A N 1
ATOM 849 C CA . ARG A 1 113 ? -8.776 1.833 -8.188 1.00 92.25 113 ARG A CA 1
ATOM 850 C C . ARG A 1 113 ? -9.165 0.366 -8.240 1.00 92.25 113 ARG A C 1
ATOM 852 O O . ARG A 1 113 ? -9.425 -0.170 -9.305 1.00 92.25 113 ARG A O 1
ATOM 859 N N . ILE A 1 114 ? -9.314 -0.261 -7.092 1.00 90.88 114 ILE A N 1
ATOM 860 C CA . ILE A 1 114 ? -9.959 -1.562 -6.964 1.00 90.88 114 ILE A CA 1
ATOM 861 C C . ILE A 1 114 ? -11.441 -1.296 -6.722 1.00 90.88 114 ILE A C 1
ATOM 863 O O . ILE A 1 114 ? -11.775 -0.756 -5.665 1.00 90.88 114 ILE A O 1
ATOM 867 N N . PRO A 1 115 ? -12.333 -1.623 -7.672 1.00 92.44 115 PRO A N 1
ATOM 868 C CA . PRO A 1 115 ? -13.755 -1.401 -7.484 1.00 92.44 115 PRO A CA 1
ATOM 869 C C . PRO A 1 115 ? -14.299 -2.137 -6.262 1.00 92.44 115 PRO A C 1
ATOM 871 O O . PRO A 1 115 ? -13.817 -3.215 -5.907 1.00 92.44 115 PRO A O 1
ATOM 874 N N . LYS A 1 11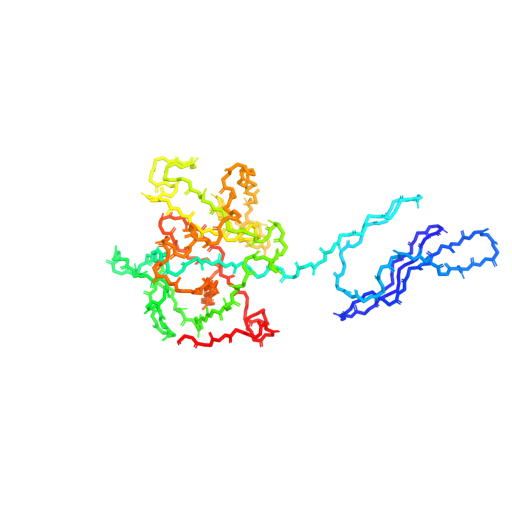6 ? -15.361 -1.594 -5.670 1.00 94.19 116 LYS A N 1
ATOM 875 C CA . LYS A 1 116 ? -16.208 -2.356 -4.748 1.00 94.19 116 LYS A CA 1
ATOM 876 C C . LYS A 1 116 ? -16.576 -3.724 -5.347 1.00 94.19 116 LYS A C 1
ATOM 878 O O . LYS A 1 116 ? -16.858 -3.827 -6.539 1.00 94.19 116 LYS A O 1
ATOM 883 N N . ASP A 1 117 ? -16.590 -4.752 -4.502 1.00 89.50 117 ASP A N 1
ATOM 884 C CA . ASP A 1 117 ? -16.960 -6.130 -4.845 1.00 89.50 117 ASP A CA 1
ATOM 885 C C . ASP A 1 117 ? -16.077 -6.789 -5.931 1.00 89.50 117 ASP A C 1
ATOM 887 O O . ASP A 1 117 ? -16.448 -7.813 -6.506 1.00 89.50 117 ASP A O 1
ATOM 891 N N . PHE A 1 118 ? -14.895 -6.229 -6.228 1.00 89.88 118 PHE A N 1
ATOM 892 C CA . PHE A 1 118 ? -14.032 -6.693 -7.322 1.00 89.88 118 PHE A CA 1
ATOM 893 C C . PHE A 1 118 ? -13.545 -8.141 -7.168 1.00 89.88 118 PHE A C 1
ATOM 895 O O . PHE A 1 118 ? -13.372 -8.847 -8.164 1.00 89.88 118 PHE A O 1
ATOM 902 N N . PHE A 1 119 ? -13.284 -8.592 -5.937 1.00 83.44 119 PHE A N 1
ATOM 903 C CA . PHE A 1 119 ? -12.842 -9.964 -5.672 1.00 83.44 119 PHE A CA 1
ATOM 904 C C . PHE A 1 119 ? -14.002 -10.884 -5.289 1.00 83.44 119 PHE A C 1
ATOM 906 O O . PHE A 1 119 ? -14.047 -12.028 -5.737 1.00 83.44 119 PHE A O 1
ATOM 913 N N . ALA A 1 120 ? -14.910 -10.391 -4.450 1.00 87.44 120 ALA A N 1
ATOM 914 C CA . ALA A 1 120 ? -16.132 -11.055 -4.010 1.00 87.44 120 ALA A CA 1
ATOM 915 C C . ALA A 1 120 ? -17.091 -10.004 -3.434 1.00 87.44 120 ALA A C 1
ATOM 917 O O . ALA A 1 120 ? -16.671 -8.887 -3.147 1.00 87.44 120 ALA A O 1
ATOM 918 N N . ILE A 1 121 ? -18.356 -10.369 -3.202 1.00 89.94 121 ILE A N 1
ATOM 919 C CA . ILE A 1 121 ? -19.312 -9.490 -2.511 1.00 89.94 121 ILE A CA 1
ATOM 920 C C . ILE A 1 121 ? -18.730 -9.069 -1.152 1.00 89.94 121 ILE A C 1
ATOM 922 O O . ILE A 1 121 ? -18.374 -9.913 -0.330 1.00 89.94 121 ILE A O 1
ATOM 926 N N . GLY A 1 122 ? -18.639 -7.761 -0.931 1.00 88.94 122 GLY A N 1
ATOM 927 C CA . GLY A 1 122 ? -18.048 -7.126 0.241 1.00 88.94 122 GLY A CA 1
ATOM 928 C C . GLY A 1 122 ? -16.520 -7.032 0.227 1.00 88.94 122 GLY A C 1
ATOM 929 O O . GLY A 1 122 ? -15.960 -6.625 1.244 1.00 88.94 122 GLY A O 1
ATOM 930 N N . LEU A 1 123 ? -15.834 -7.404 -0.863 1.00 88.75 123 LEU A N 1
ATOM 931 C CA . LEU A 1 123 ? -14.370 -7.465 -0.938 1.00 88.75 123 LEU A CA 1
ATOM 932 C C . LEU A 1 123 ? -13.807 -6.823 -2.230 1.00 88.75 123 LEU A C 1
ATOM 934 O O . LEU A 1 123 ? -13.767 -7.480 -3.278 1.00 88.75 123 LEU A O 1
ATOM 938 N N . PRO A 1 124 ? -13.296 -5.578 -2.162 1.00 92.19 124 PRO A N 1
ATOM 939 C CA . PRO A 1 124 ? -13.430 -4.646 -1.035 1.00 92.19 124 PRO A CA 1
ATOM 940 C C . PRO A 1 124 ? -14.888 -4.202 -0.828 1.00 92.19 124 PRO A C 1
ATOM 942 O O . PRO A 1 124 ? -15.712 -4.301 -1.738 1.00 92.19 124 PRO A O 1
ATOM 945 N N . SER A 1 125 ? -15.213 -3.686 0.360 1.00 93.44 125 SER A N 1
ATOM 946 C CA . SER A 1 125 ? -16.560 -3.189 0.683 1.00 93.44 125 SER A CA 1
ATOM 947 C C . SER A 1 125 ? -16.901 -1.877 -0.031 1.00 93.44 125 SER A C 1
ATOM 949 O O . SER A 1 125 ? -18.077 -1.536 -0.170 1.00 93.44 125 SER A O 1
ATOM 951 N N . GLU A 1 126 ? -15.875 -1.163 -0.496 1.00 94.06 126 GLU A N 1
ATOM 952 C CA . GLU A 1 126 ? -15.930 0.129 -1.182 1.00 94.06 126 GLU A CA 1
ATOM 953 C C . GLU A 1 126 ? -14.802 0.218 -2.222 1.00 94.06 126 GLU A C 1
ATOM 955 O O . GLU A 1 126 ? -13.879 -0.602 -2.220 1.00 94.06 126 GLU A O 1
ATOM 960 N N . ASP A 1 127 ? -14.838 1.225 -3.098 1.00 92.94 127 ASP A N 1
ATOM 961 C CA . ASP A 1 127 ? -13.700 1.500 -3.979 1.00 92.94 127 ASP A CA 1
ATOM 962 C C . ASP A 1 127 ? -12.431 1.735 -3.143 1.00 92.94 127 ASP A C 1
ATOM 964 O O . ASP A 1 127 ? -12.414 2.554 -2.226 1.00 92.94 127 ASP A O 1
ATOM 968 N N . THR A 1 128 ? -11.358 1.014 -3.455 1.00 91.75 128 THR A N 1
ATOM 969 C CA . THR 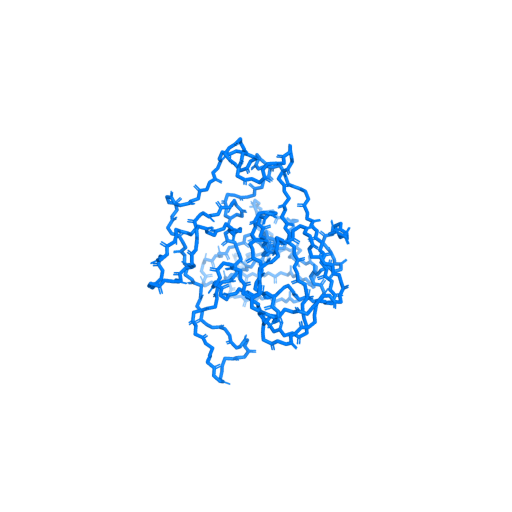A 1 128 ? -10.110 1.037 -2.684 1.00 91.75 128 THR A CA 1
ATOM 970 C C . THR A 1 128 ? -8.953 1.458 -3.564 1.00 91.75 128 THR A C 1
ATOM 972 O O . THR A 1 128 ? -8.816 0.963 -4.678 1.00 91.75 128 THR A O 1
ATOM 975 N N . TYR A 1 129 ? -8.112 2.362 -3.071 1.00 91.69 129 TYR A N 1
ATOM 976 C CA . TYR A 1 129 ? -7.045 2.963 -3.861 1.00 91.69 129 TYR A CA 1
ATOM 977 C C . TYR A 1 129 ? -5.684 2.595 -3.290 1.00 91.69 129 TYR A C 1
ATOM 979 O O . TYR A 1 129 ? -5.350 2.973 -2.166 1.00 91.69 129 TYR A O 1
ATOM 987 N N . ILE A 1 130 ? -4.901 1.864 -4.076 1.00 89.44 130 ILE A N 1
ATOM 988 C CA . ILE A 1 130 ? -3.590 1.359 -3.664 1.00 89.44 130 ILE A CA 1
ATOM 989 C C . ILE A 1 130 ? -2.546 1.672 -4.735 1.00 89.44 130 ILE A C 1
ATOM 991 O O . ILE A 1 130 ? -2.863 1.672 -5.921 1.00 89.44 130 ILE A O 1
ATOM 995 N N . SER A 1 131 ? -1.294 1.908 -4.356 1.00 87.56 131 SER A N 1
ATOM 996 C CA . SER A 1 131 ? -0.195 1.969 -5.332 1.00 87.56 131 SER A CA 1
ATOM 997 C C . SER A 1 131 ? -0.008 0.625 -6.037 1.00 87.56 131 SER A C 1
ATOM 999 O O . SER A 1 131 ? -0.215 -0.415 -5.409 1.00 87.56 131 SER A O 1
ATOM 1001 N N . GLY A 1 132 ? 0.470 0.614 -7.283 1.00 80.19 132 GLY A N 1
ATOM 1002 C CA . GLY A 1 132 ? 0.599 -0.626 -8.065 1.00 80.19 132 GLY A CA 1
ATOM 1003 C C . GLY A 1 132 ? 1.534 -1.703 -7.503 1.00 80.19 132 GLY A C 1
ATOM 1004 O O . GLY A 1 132 ? 1.412 -2.867 -7.877 1.00 80.19 132 GLY A O 1
ATOM 1005 N N . TYR A 1 133 ? 2.407 -1.359 -6.557 1.00 80.12 133 TYR A N 1
ATOM 1006 C CA . TYR A 1 133 ? 3.247 -2.325 -5.848 1.00 80.12 133 TYR A CA 1
ATOM 1007 C C . TYR A 1 133 ? 2.720 -2.737 -4.470 1.00 80.12 133 TYR A C 1
ATOM 1009 O O . TYR A 1 133 ? 3.336 -3.574 -3.803 1.00 80.12 133 TYR A O 1
ATOM 1017 N N . HIS A 1 134 ? 1.584 -2.187 -4.032 1.00 83.25 134 HIS A N 1
ATOM 1018 C CA . HIS A 1 134 ? 0.999 -2.582 -2.759 1.00 83.25 134 HIS A CA 1
ATOM 1019 C C . HIS A 1 134 ? 0.438 -3.994 -2.848 1.00 83.25 134 HIS A C 1
ATOM 1021 O O . HIS A 1 134 ? -0.342 -4.324 -3.742 1.00 83.25 134 HIS A O 1
ATOM 1027 N N . ARG A 1 135 ? 0.818 -4.839 -1.890 1.00 81.19 135 ARG A N 1
ATOM 1028 C CA . ARG A 1 135 ? 0.336 -6.216 -1.850 1.00 81.19 135 ARG A CA 1
ATOM 1029 C C . ARG A 1 135 ? -1.028 -6.293 -1.180 1.00 81.19 135 ARG A C 1
ATOM 1031 O O . ARG A 1 135 ? -1.258 -5.688 -0.131 1.00 81.19 135 ARG A O 1
ATOM 1038 N N . ILE A 1 136 ? -1.902 -7.068 -1.806 1.00 84.12 136 ILE A N 1
ATOM 1039 C CA . ILE A 1 136 ? -3.211 -7.475 -1.300 1.00 84.12 136 ILE A CA 1
ATOM 1040 C C . ILE A 1 136 ? -3.094 -8.935 -0.887 1.00 84.12 136 ILE A C 1
ATOM 1042 O O . ILE A 1 136 ? -2.417 -9.723 -1.550 1.00 84.12 136 ILE A O 1
ATOM 1046 N N . ILE A 1 137 ? -3.780 -9.313 0.179 1.00 76.19 137 ILE A N 1
ATOM 1047 C CA . ILE A 1 137 ? -3.735 -10.669 0.711 1.00 76.19 137 ILE A CA 1
ATOM 1048 C C . ILE A 1 137 ? -4.991 -11.399 0.284 1.00 76.19 137 ILE A C 1
ATOM 1050 O O . ILE A 1 137 ? -6.085 -11.106 0.741 1.00 76.19 137 ILE A O 1
ATOM 1054 N N . ARG A 1 138 ? -4.859 -12.373 -0.606 1.00 65.56 138 ARG A N 1
ATOM 1055 C CA . ARG A 1 138 ? -6.016 -13.172 -1.019 1.00 65.56 138 ARG A CA 1
ATOM 1056 C C . ARG A 1 138 ? -6.184 -14.418 -0.162 1.00 65.56 138 ARG A C 1
ATOM 1058 O O . ARG A 1 138 ? -7.300 -14.757 0.208 1.00 65.56 138 ARG A O 1
ATOM 1065 N N . GLU A 1 139 ? -5.077 -15.087 0.141 1.00 63.19 139 GLU A N 1
ATOM 1066 C CA . GLU A 1 139 ? -5.050 -16.336 0.896 1.00 63.19 139 GLU A CA 1
ATOM 1067 C C . GLU A 1 139 ? -3.874 -16.316 1.878 1.00 63.19 139 GLU A C 1
ATOM 1069 O O . GLU A 1 139 ? -2.737 -15.994 1.510 1.00 63.19 139 GLU A O 1
ATOM 1074 N N . VAL A 1 140 ? -4.167 -16.659 3.135 1.00 57.69 140 VAL A N 1
ATOM 1075 C CA . VAL A 1 140 ? -3.164 -16.854 4.184 1.00 57.69 140 VAL A CA 1
ATOM 1076 C C . VAL A 1 140 ? -2.844 -18.341 4.250 1.00 57.69 140 VAL A C 1
ATOM 1078 O O . VAL A 1 140 ? -3.636 -19.130 4.764 1.00 57.69 140 VAL A O 1
ATOM 1081 N N . HIS A 1 141 ? -1.704 -18.745 3.688 1.00 54.25 141 HIS A N 1
ATOM 1082 C CA . HIS A 1 141 ? -1.292 -20.150 3.680 1.00 54.25 141 HIS A CA 1
ATOM 1083 C C . HIS A 1 141 ? -0.349 -20.441 4.862 1.00 54.25 141 HIS A C 1
ATOM 1085 O O . HIS A 1 141 ? 0.676 -19.763 4.971 1.00 54.25 141 HIS A O 1
ATOM 1091 N N . PRO A 1 142 ? -0.603 -21.479 5.691 1.00 54.75 142 PRO A N 1
ATOM 1092 C CA . PRO A 1 142 ? 0.222 -21.798 6.867 1.00 54.75 142 PRO A CA 1
ATOM 1093 C C . PRO A 1 142 ? 1.706 -22.060 6.567 1.00 54.75 142 PRO A C 1
ATOM 1095 O O . PRO A 1 142 ? 2.547 -21.896 7.441 1.00 54.75 142 PRO A O 1
ATOM 1098 N N . ASN A 1 143 ? 2.023 -22.457 5.328 1.00 50.75 143 ASN A N 1
ATOM 1099 C CA . ASN A 1 143 ? 3.377 -22.792 4.871 1.00 50.75 143 ASN A CA 1
ATOM 1100 C C . ASN A 1 143 ? 3.999 -21.713 3.967 1.00 50.75 143 ASN A C 1
ATOM 1102 O O . ASN A 1 143 ? 5.064 -21.931 3.392 1.00 50.75 143 ASN A O 1
ATOM 1106 N N . SER A 1 144 ? 3.341 -20.564 3.786 1.00 52.16 144 SER A N 1
ATOM 1107 C CA . SER A 1 144 ? 3.975 -19.438 3.105 1.00 52.16 144 SER A CA 1
ATOM 1108 C C . SER A 1 144 ? 4.988 -18.813 4.063 1.00 52.16 144 SER A C 1
ATOM 1110 O O . SER A 1 144 ? 4.601 -18.320 5.118 1.00 52.16 144 SER A O 1
ATOM 1112 N N . LEU A 1 145 ? 6.270 -18.780 3.684 1.00 41.97 145 LEU A N 1
ATOM 1113 C CA . LEU A 1 145 ? 7.344 -18.076 4.412 1.00 41.97 145 LEU A CA 1
ATOM 1114 C C . LEU A 1 145 ? 7.018 -16.593 4.699 1.00 41.97 145 LEU A C 1
ATOM 1116 O O . LEU A 1 145 ? 7.652 -15.990 5.557 1.00 41.97 145 LEU A O 1
ATOM 1120 N N . LEU A 1 146 ? 6.032 -16.020 3.996 1.00 45.66 146 LEU A N 1
ATOM 1121 C CA . LEU A 1 146 ? 5.534 -14.651 4.168 1.00 45.66 146 LEU A CA 1
ATOM 1122 C C . LEU A 1 146 ? 4.055 -14.586 4.596 1.00 45.66 146 LEU A C 1
ATOM 1124 O O . LEU A 1 146 ? 3.481 -13.504 4.623 1.00 45.66 146 LEU A O 1
ATOM 1128 N N . GLY A 1 147 ? 3.390 -15.719 4.853 1.00 41.28 147 GLY A N 1
ATOM 1129 C CA . GLY A 1 147 ? 1.967 -15.779 5.221 1.00 41.28 147 GLY A CA 1
ATOM 1130 C C . GLY A 1 147 ? 0.978 -15.289 4.152 1.00 41.28 147 GLY A C 1
ATOM 1131 O O . GLY A 1 147 ? -0.218 -15.469 4.321 1.00 41.28 147 GLY A O 1
ATOM 1132 N N . VAL A 1 148 ? 1.444 -14.720 3.037 1.00 47.69 148 VAL A N 1
ATOM 1133 C CA . VAL A 1 148 ? 0.627 -14.095 1.988 1.00 47.69 148 VAL A CA 1
ATOM 1134 C C . VAL A 1 148 ? 1.061 -14.629 0.632 1.00 47.69 148 VAL A C 1
ATOM 1136 O O . VAL A 1 148 ? 2.210 -14.455 0.231 1.00 47.69 148 VAL A O 1
ATOM 1139 N N . GLN A 1 149 ? 0.152 -15.272 -0.096 1.00 48.97 149 GLN A N 1
ATOM 1140 C CA . GLN A 1 149 ? 0.369 -15.621 -1.498 1.00 48.97 149 GLN A CA 1
ATOM 1141 C C . GLN A 1 149 ? -0.851 -15.197 -2.306 1.00 48.97 149 GLN A C 1
ATOM 1143 O O . GLN A 1 149 ? -1.824 -15.926 -2.369 1.00 48.97 149 GLN A O 1
ATOM 1148 N N . THR A 1 150 ? -0.808 -13.996 -2.886 1.00 50.31 150 THR A N 1
ATOM 1149 C CA . THR A 1 150 ? -1.026 -13.761 -4.327 1.00 50.31 150 THR A CA 1
ATOM 1150 C C . THR A 1 150 ? -0.871 -12.269 -4.620 1.00 50.31 150 THR A C 1
ATOM 1152 O O . THR A 1 150 ? -1.567 -11.448 -4.031 1.00 50.31 150 THR A O 1
ATOM 1155 N N . PHE A 1 151 ? -0.049 -11.921 -5.604 1.00 56.56 151 PHE A N 1
ATOM 1156 C CA . PHE A 1 151 ? -0.144 -10.636 -6.291 1.00 56.56 151 PHE A CA 1
ATOM 1157 C C . PHE A 1 151 ? -1.263 -10.783 -7.320 1.00 56.56 151 PHE A C 1
ATOM 1159 O O . PHE A 1 151 ? -1.095 -11.542 -8.276 1.00 56.56 151 PHE A O 1
ATOM 1166 N N . LYS A 1 152 ? -2.417 -10.130 -7.152 1.00 57.53 152 LYS A N 1
ATOM 1167 C CA . LYS A 1 152 ? -3.306 -9.967 -8.307 1.00 57.53 152 LYS A CA 1
ATOM 1168 C C . LYS A 1 152 ? -2.941 -8.656 -8.975 1.00 57.53 152 LYS A C 1
ATOM 1170 O O . LYS A 1 152 ? -3.060 -7.598 -8.367 1.00 57.53 152 LYS A O 1
ATOM 1175 N N . LEU A 1 153 ? -2.496 -8.760 -10.222 1.00 60.75 153 LEU A N 1
ATOM 1176 C CA . LEU A 1 153 ? -2.376 -7.623 -11.119 1.00 60.75 153 LEU A CA 1
ATOM 1177 C C . LEU A 1 153 ? -3.779 -7.034 -11.270 1.00 60.75 153 LEU A C 1
ATOM 1179 O O . LEU A 1 153 ? -4.659 -7.659 -11.869 1.00 60.75 153 LEU A O 1
ATOM 1183 N N . VAL A 1 154 ? -4.009 -5.875 -10.657 1.00 73.19 154 VAL A N 1
ATOM 1184 C CA . VAL A 1 154 ? -5.183 -5.070 -10.979 1.00 73.19 154 VAL A CA 1
ATOM 1185 C C . VAL A 1 154 ? -5.026 -4.678 -12.454 1.00 73.19 154 VAL A C 1
ATOM 1187 O O . VAL A 1 154 ? -3.949 -4.201 -12.826 1.00 73.19 154 VAL A O 1
ATOM 1190 N N . PRO A 1 155 ? -6.028 -4.934 -13.313 1.00 82.25 155 PRO A N 1
ATOM 1191 C CA . PRO A 1 155 ? -5.917 -4.618 -14.730 1.00 82.25 155 PRO A CA 1
ATOM 1192 C C . PRO A 1 155 ? -5.533 -3.150 -14.965 1.00 82.25 155 PRO A C 1
ATOM 1194 O O . PRO A 1 155 ? -5.912 -2.262 -14.197 1.00 82.25 155 PRO A O 1
ATOM 1197 N N . ALA A 1 156 ? -4.736 -2.891 -16.002 1.00 84.69 156 ALA A N 1
ATOM 1198 C CA . ALA A 1 156 ? -4.125 -1.580 -16.228 1.00 84.69 156 ALA A CA 1
ATOM 1199 C C . ALA A 1 156 ? -5.153 -0.461 -16.477 1.00 84.69 156 ALA A C 1
ATOM 1201 O O . ALA A 1 156 ? -4.828 0.706 -16.270 1.00 84.69 156 ALA A O 1
ATOM 1202 N N . GLU A 1 157 ? -6.371 -0.806 -16.895 1.00 88.00 157 GLU A N 1
ATOM 1203 C CA . GLU A 1 157 ? -7.508 0.103 -17.068 1.00 88.00 157 GLU A CA 1
ATOM 1204 C C . GLU A 1 157 ? -8.035 0.699 -15.755 1.00 88.00 157 GLU A C 1
ATOM 1206 O O . GLU A 1 157 ? -8.730 1.709 -15.776 1.00 88.00 157 GLU A O 1
ATOM 1211 N N . TYR A 1 158 ? -7.694 0.105 -14.612 1.00 88.81 158 TYR A N 1
ATOM 1212 C CA . TYR A 1 158 ? -8.045 0.630 -13.293 1.00 88.81 158 TYR A CA 1
ATOM 1213 C C . TYR A 1 158 ? -6.979 1.560 -12.708 1.00 88.81 158 TYR A C 1
ATOM 1215 O O . TYR A 1 158 ? -7.163 2.105 -11.616 1.00 88.81 158 TYR A O 1
ATOM 1223 N N . ARG A 1 159 ? -5.848 1.729 -13.400 1.00 91.50 159 ARG A N 1
ATOM 1224 C CA . ARG A 1 159 ? -4.810 2.680 -13.007 1.00 91.50 159 ARG A CA 1
ATOM 1225 C C . ARG A 1 159 ? -5.312 4.105 -13.213 1.00 91.50 159 ARG A C 1
ATOM 1227 O O . ARG A 1 159 ? -5.918 4.411 -14.233 1.00 91.50 159 ARG A O 1
ATOM 1234 N N . ILE A 1 160 ? -5.002 4.973 -12.263 1.00 89.31 160 ILE A N 1
ATOM 1235 C CA . ILE A 1 160 ? -5.307 6.398 -12.307 1.00 89.31 160 ILE A CA 1
ATOM 1236 C C 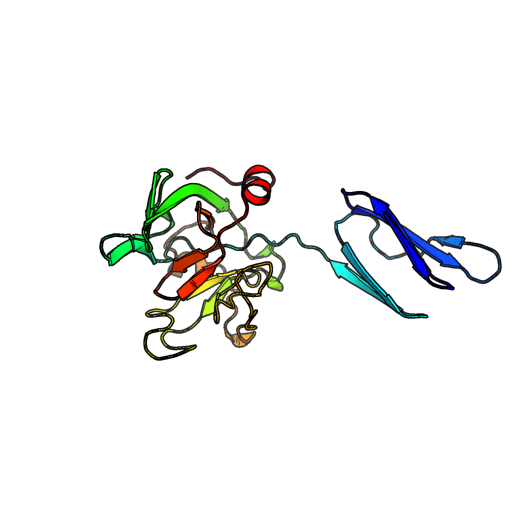. ILE A 1 160 ? -3.994 7.132 -12.571 1.00 89.31 160 ILE A C 1
ATOM 1238 O O . ILE A 1 160 ? -3.101 7.131 -11.730 1.00 89.31 160 ILE A O 1
ATOM 1242 N N . ASP A 1 161 ? -3.866 7.729 -13.749 1.00 87.56 161 ASP A N 1
ATOM 1243 C CA . ASP A 1 161 ? -2.714 8.543 -14.156 1.00 87.56 161 ASP A CA 1
ATOM 1244 C C . ASP A 1 161 ? -3.015 10.053 -14.172 1.00 87.56 161 ASP A C 1
ATOM 1246 O O . ASP A 1 161 ? -2.137 10.857 -14.474 1.00 87.56 161 ASP A O 1
ATOM 1250 N N . ASP A 1 162 ? -4.230 10.443 -13.785 1.00 87.19 162 ASP A N 1
ATOM 1251 C CA . ASP A 1 162 ? -4.665 11.832 -13.657 1.00 87.19 162 ASP A CA 1
ATOM 1252 C C . ASP A 1 162 ? -4.545 12.307 -12.196 1.00 87.19 162 ASP A C 1
ATOM 1254 O O . ASP A 1 162 ? -5.264 11.851 -11.299 1.00 87.19 162 ASP A O 1
ATOM 1258 N N . GLU A 1 163 ? -3.632 13.247 -11.952 1.00 84.00 163 GLU A N 1
ATOM 1259 C CA . GLU A 1 163 ? -3.395 13.813 -10.622 1.00 84.00 163 GLU A CA 1
ATOM 1260 C C . GLU A 1 163 ? -4.586 14.592 -10.071 1.00 84.00 163 GLU A C 1
ATOM 1262 O O . GLU A 1 163 ? -4.864 14.505 -8.873 1.00 84.00 163 GLU A O 1
ATOM 1267 N N . ASP A 1 164 ? -5.343 15.288 -10.915 1.00 86.38 164 ASP A N 1
ATOM 1268 C CA . ASP A 1 164 ? -6.523 16.023 -10.474 1.00 86.38 164 ASP A CA 1
ATOM 1269 C C . ASP A 1 164 ? -7.639 15.063 -10.052 1.00 86.38 164 ASP A C 1
ATOM 1271 O O . ASP A 1 164 ? -8.393 15.358 -9.121 1.00 86.38 164 ASP A O 1
ATOM 1275 N N . VAL A 1 165 ? -7.739 13.886 -10.683 1.00 88.75 165 VAL A N 1
ATOM 1276 C CA . VAL A 1 165 ? -8.618 12.810 -10.198 1.00 88.75 165 VAL A CA 1
ATOM 1277 C C . VAL A 1 165 ? -8.196 12.378 -8.798 1.00 88.75 165 VAL A C 1
ATOM 1279 O O . VAL A 1 165 ? -9.044 12.334 -7.907 1.00 88.75 165 VAL A O 1
ATOM 1282 N N . VAL A 1 166 ? -6.907 12.111 -8.571 1.00 86.38 166 VAL A N 1
ATOM 1283 C CA . VAL A 1 166 ? -6.419 11.671 -7.254 1.00 86.38 166 VAL A CA 1
ATOM 1284 C C . VAL A 1 166 ? -6.633 12.745 -6.185 1.00 86.38 166 VAL A C 1
ATOM 1286 O O . VAL A 1 166 ? -7.164 12.429 -5.122 1.00 86.38 166 VAL A O 1
ATOM 1289 N N . LYS A 1 167 ? -6.323 14.014 -6.473 1.00 85.56 167 LYS A N 1
ATOM 1290 C CA . LYS A 1 167 ? -6.553 15.145 -5.555 1.00 85.56 167 LYS A CA 1
ATOM 1291 C C . LYS A 1 167 ? -8.024 15.319 -5.193 1.00 85.56 167 LYS A C 1
ATOM 1293 O O . LYS A 1 167 ? -8.349 15.551 -4.030 1.00 85.56 167 LYS A O 1
ATOM 1298 N N . ARG A 1 168 ? -8.937 15.167 -6.162 1.00 87.81 168 ARG A N 1
ATOM 1299 C CA . ARG A 1 168 ? -10.387 15.195 -5.895 1.00 87.81 168 ARG A CA 1
ATOM 1300 C C . ARG A 1 168 ? -10.823 14.033 -5.004 1.00 87.81 168 ARG A C 1
ATOM 1302 O O . ARG A 1 168 ? -11.633 14.243 -4.106 1.00 87.81 168 ARG A O 1
ATOM 1309 N N . LEU A 1 169 ? -10.281 12.833 -5.223 1.00 87.12 169 LEU A N 1
ATOM 1310 C CA . LEU A 1 169 ? -10.594 11.648 -4.415 1.00 87.12 169 LEU A CA 1
ATOM 1311 C C . LEU A 1 169 ? -10.136 11.800 -2.960 1.00 87.12 169 LEU A C 1
ATOM 1313 O O . LEU A 1 169 ? -10.861 11.404 -2.047 1.00 87.12 169 LEU A O 1
ATOM 1317 N N . THR A 1 170 ? -8.951 12.369 -2.739 1.00 85.56 170 THR A N 1
ATOM 1318 C CA . THR A 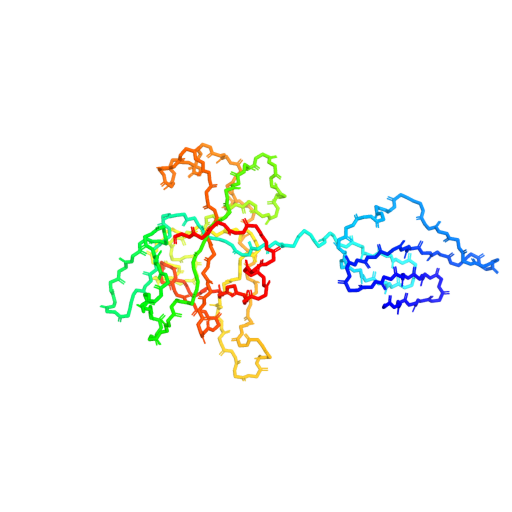1 170 ? -8.383 12.563 -1.397 1.00 85.56 170 THR A CA 1
ATOM 1319 C C . THR A 1 170 ? -8.841 13.852 -0.719 1.00 85.56 170 THR A C 1
ATOM 1321 O O . THR A 1 170 ? -8.757 13.959 0.506 1.00 85.56 170 THR A O 1
ATOM 1324 N N . SER A 1 171 ? -9.360 14.812 -1.494 1.00 88.31 171 SER A N 1
ATOM 1325 C CA . SER A 1 171 ? -9.588 16.197 -1.061 1.00 88.31 171 SER A CA 1
ATOM 1326 C C . SER A 1 171 ? -8.309 16.853 -0.521 1.00 88.31 171 SER A C 1
ATOM 1328 O O . SER A 1 171 ? -8.336 17.548 0.494 1.00 88.31 171 SER A O 1
ATOM 1330 N N . GLU A 1 172 ? -7.174 16.598 -1.179 1.00 85.69 172 GLU A N 1
ATOM 1331 C CA . GLU A 1 172 ? -5.862 17.140 -0.812 1.00 85.69 172 GLU A CA 1
ATOM 1332 C C . GLU A 1 172 ? -5.193 17.809 -2.017 1.00 85.69 172 GLU A C 1
ATOM 1334 O O . GLU A 1 172 ? -5.211 17.271 -3.119 1.00 85.69 172 GLU A O 1
ATOM 1339 N N . ASP A 1 173 ? -4.516 18.939 -1.797 1.00 85.50 173 ASP A N 1
ATOM 1340 C CA . ASP A 1 173 ? -3.779 19.660 -2.854 1.00 85.50 173 ASP A CA 1
ATOM 1341 C C . ASP A 1 173 ? -2.518 18.925 -3.327 1.00 85.50 173 ASP A C 1
ATOM 1343 O O . ASP A 1 173 ? -1.899 19.288 -4.328 1.00 85.50 173 ASP A O 1
ATOM 1347 N N . LYS A 1 174 ? -2.094 17.919 -2.563 1.00 86.44 174 LYS A N 1
ATOM 1348 C CA . LYS A 1 174 ? -0.884 17.128 -2.768 1.00 86.44 174 LYS A CA 1
ATOM 1349 C C . LYS A 1 174 ? -1.230 15.672 -2.531 1.00 86.44 174 LYS A C 1
ATOM 1351 O O . LYS A 1 174 ? -1.813 15.347 -1.499 1.00 86.44 174 LYS A O 1
ATOM 1356 N N . VAL A 1 175 ? -0.821 14.798 -3.444 1.00 88.31 175 VAL A N 1
ATOM 1357 C CA . VAL A 1 175 ? -1.050 13.365 -3.279 1.00 88.31 175 VAL A CA 1
ATOM 1358 C C . VAL A 1 175 ? -0.139 12.844 -2.173 1.00 88.31 175 VAL A C 1
ATOM 1360 O O . VAL A 1 175 ? 1.076 13.058 -2.186 1.00 88.31 175 VAL A O 1
ATOM 1363 N N . ARG A 1 176 ? -0.735 12.179 -1.184 1.00 90.00 176 ARG A N 1
ATOM 1364 C CA . ARG A 1 176 ? -0.020 11.544 -0.080 1.00 90.00 176 ARG A CA 1
ATOM 1365 C C . ARG A 1 176 ? -0.242 10.046 -0.106 1.00 90.00 176 ARG A C 1
ATOM 1367 O O . ARG A 1 176 ? -1.370 9.557 -0.122 1.00 90.00 176 ARG A O 1
ATOM 1374 N N . TYR A 1 177 ? 0.873 9.344 -0.077 1.00 91.50 177 TYR A N 1
ATOM 1375 C CA . TYR A 1 177 ? 0.973 7.903 -0.019 1.00 91.50 177 TYR A CA 1
ATOM 1376 C C . TYR A 1 177 ? 1.301 7.503 1.410 1.00 91.50 177 TYR A C 1
ATOM 1378 O O . TYR A 1 177 ? 2.402 7.750 1.892 1.00 91.50 177 TYR A O 1
ATOM 1386 N N . TYR A 1 178 ? 0.312 6.949 2.101 1.00 93.44 178 TYR A N 1
ATOM 1387 C CA . TYR A 1 178 ? 0.411 6.558 3.498 1.00 93.44 178 TYR A CA 1
ATOM 1388 C C . TYR A 1 178 ? 0.978 5.148 3.641 1.00 93.44 178 TYR A C 1
ATOM 1390 O O . TYR A 1 178 ? 0.653 4.240 2.872 1.00 93.44 178 TYR A O 1
ATOM 1398 N N . HIS A 1 179 ? 1.797 4.987 4.674 1.00 92.00 179 HIS A N 1
ATOM 1399 C CA . HIS A 1 179 ? 2.457 3.757 5.074 1.00 92.00 179 HIS A CA 1
ATOM 1400 C C . HIS A 1 179 ? 2.110 3.461 6.531 1.00 92.00 179 HIS A C 1
ATOM 1402 O O . HIS A 1 179 ? 2.200 4.343 7.390 1.00 92.00 179 HIS A O 1
ATOM 1408 N N . ILE A 1 180 ? 1.743 2.213 6.815 1.00 92.75 180 ILE A N 1
ATOM 1409 C CA . ILE A 1 180 ? 1.441 1.750 8.170 1.00 92.75 180 ILE A CA 1
ATOM 1410 C C . ILE A 1 180 ? 2.343 0.570 8.481 1.00 92.75 180 ILE A C 1
ATOM 1412 O O . ILE A 1 180 ? 2.393 -0.383 7.705 1.00 92.75 180 ILE A O 1
ATOM 1416 N N . HIS A 1 181 ? 3.034 0.655 9.616 1.00 92.94 181 HIS A N 1
ATOM 1417 C CA . HIS A 1 181 ? 3.773 -0.446 10.212 1.00 92.94 181 HIS A CA 1
ATOM 1418 C C . HIS A 1 181 ? 3.028 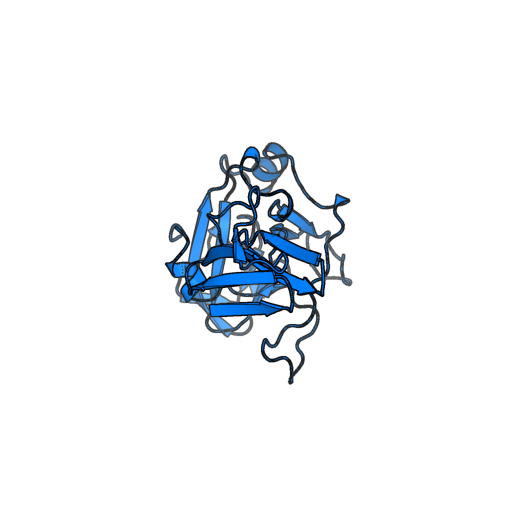-0.943 11.454 1.00 92.94 181 HIS A C 1
ATOM 1420 O O . HIS A 1 181 ? 2.818 -0.178 12.402 1.00 92.94 181 HIS A O 1
ATOM 1426 N N . THR A 1 182 ? 2.650 -2.217 11.457 1.00 93.31 182 THR A N 1
ATOM 1427 C CA . THR A 1 182 ? 1.989 -2.905 12.573 1.00 93.31 182 THR A CA 1
ATOM 1428 C C . THR A 1 182 ? 2.823 -4.063 13.112 1.00 93.31 182 THR A C 1
ATOM 1430 O O . THR A 1 182 ? 3.772 -4.507 12.475 1.00 93.31 182 THR A O 1
ATOM 1433 N N . ASP A 1 183 ? 2.467 -4.564 14.294 1.00 91.19 183 ASP A N 1
ATOM 1434 C CA . ASP A 1 183 ? 3.055 -5.770 14.902 1.00 91.19 183 ASP A CA 1
ATOM 1435 C C . ASP A 1 183 ? 2.550 -7.091 14.287 1.00 91.19 183 ASP A C 1
ATOM 1437 O O . ASP A 1 183 ? 3.002 -8.172 14.665 1.00 91.19 183 ASP A O 1
ATOM 1441 N N . PHE A 1 184 ? 1.654 -7.003 13.304 1.00 89.44 184 PHE A N 1
ATOM 1442 C CA . PHE A 1 184 ? 1.126 -8.115 12.519 1.00 89.44 184 PHE A CA 1
ATOM 1443 C C . PHE A 1 184 ? 1.360 -7.872 11.016 1.00 89.44 184 PHE A C 1
ATOM 1445 O O . PHE A 1 184 ? 1.390 -6.709 10.612 1.00 89.44 184 PHE A O 1
ATOM 1452 N N . PRO A 1 185 ? 1.513 -8.906 10.159 1.00 86.69 185 PRO A N 1
ATOM 1453 C CA . PRO A 1 185 ? 1.916 -8.728 8.757 1.00 86.69 185 PRO A CA 1
ATOM 1454 C C . PRO A 1 185 ? 0.872 -8.052 7.854 1.00 86.69 185 PRO A C 1
ATOM 1456 O O . PRO A 1 185 ? 1.162 -7.776 6.688 1.00 86.69 185 PRO A O 1
ATOM 1459 N N . TYR A 1 186 ? -0.341 -7.800 8.345 1.00 89.69 186 TYR A N 1
ATOM 1460 C CA . TYR A 1 186 ? -1.403 -7.216 7.539 1.00 89.69 186 TYR A CA 1
ATOM 1461 C C . TYR A 1 186 ? -2.460 -6.501 8.350 1.00 89.69 186 TYR A C 1
ATOM 1463 O O . TYR A 1 186 ? -2.553 -6.705 9.548 1.00 89.69 186 TYR A O 1
ATOM 1471 N N . PHE A 1 187 ? -3.281 -5.702 7.681 1.00 93.56 187 PHE A N 1
ATOM 1472 C CA . PHE A 1 187 ? -4.458 -5.044 8.243 1.00 93.56 187 PHE A CA 1
ATOM 1473 C C . PHE A 1 187 ? -5.538 -4.907 7.170 1.00 93.56 187 PHE A C 1
ATOM 1475 O O . PHE A 1 187 ? -5.327 -5.301 6.025 1.00 93.56 187 PHE A O 1
ATOM 1482 N N . PHE A 1 188 ? -6.701 -4.365 7.526 1.00 94.69 188 PHE A N 1
ATOM 1483 C CA . PHE A 1 188 ? -7.827 -4.239 6.602 1.00 94.69 188 PHE A CA 1
ATOM 1484 C C . PHE A 1 188 ? -8.083 -2.783 6.225 1.00 94.69 188 PHE A C 1
ATOM 1486 O O . PHE A 1 188 ? -8.284 -1.937 7.096 1.00 94.69 188 PHE A O 1
ATOM 1493 N N . VAL A 1 189 ? -8.141 -2.528 4.920 1.00 95.12 189 VAL A N 1
ATOM 1494 C CA . VAL A 1 189 ? -8.526 -1.252 4.311 1.00 95.12 189 VAL A CA 1
ATOM 1495 C C . VAL A 1 189 ? -9.777 -1.483 3.482 1.00 95.12 189 VAL A C 1
ATOM 1497 O O . VAL A 1 189 ? -9.732 -2.292 2.566 1.00 95.12 189 VAL A O 1
ATOM 1500 N N . ASN A 1 190 ? -10.890 -0.810 3.774 1.00 95.00 190 ASN A N 1
ATOM 1501 C CA . ASN A 1 190 ? -12.164 -1.009 3.065 1.00 95.00 190 ASN A CA 1
ATOM 1502 C C . ASN A 1 190 ? -12.534 -2.509 2.961 1.00 95.00 190 ASN A C 1
ATOM 1504 O O . ASN A 1 190 ? -12.893 -3.017 1.897 1.00 95.00 190 ASN A O 1
ATOM 1508 N N . ASN A 1 191 ? -12.351 -3.245 4.065 1.00 92.25 191 ASN A N 1
ATOM 1509 C CA . ASN A 1 191 ? -12.507 -4.703 4.166 1.00 92.25 191 ASN A CA 1
ATOM 1510 C C . ASN A 1 191 ? -11.557 -5.550 3.285 1.00 92.25 191 ASN A C 1
ATOM 1512 O O . ASN A 1 191 ? -11.687 -6.770 3.229 1.00 92.25 191 ASN A O 1
ATOM 1516 N N . LEU A 1 192 ? -10.577 -4.935 2.624 1.00 91.06 192 LEU A N 1
ATOM 1517 C CA . LEU A 1 192 ? -9.517 -5.600 1.875 1.00 91.06 192 LEU A CA 1
ATOM 1518 C C . LEU A 1 192 ? -8.296 -5.821 2.777 1.00 91.06 192 LEU A C 1
ATOM 1520 O O . LEU A 1 192 ? -7.731 -4.844 3.270 1.00 91.06 192 LEU A O 1
ATOM 1524 N N . PRO A 1 193 ? -7.854 -7.066 3.003 1.00 91.12 193 PRO A N 1
ATOM 1525 C CA . PRO A 1 193 ? -6.618 -7.316 3.728 1.00 91.12 193 PRO A CA 1
ATOM 1526 C C . PRO A 1 193 ? -5.405 -6.925 2.868 1.00 91.12 193 PRO A C 1
ATOM 1528 O O . PRO A 1 193 ? -5.246 -7.366 1.725 1.00 91.12 193 PRO A O 1
ATOM 1531 N N . VAL A 1 194 ? -4.538 -6.091 3.428 1.00 89.81 194 VAL A N 1
ATOM 1532 C CA . VAL A 1 194 ? -3.362 -5.523 2.767 1.00 89.81 194 VAL A CA 1
ATOM 1533 C C . VAL A 1 194 ? -2.128 -5.660 3.654 1.00 89.81 194 VAL A C 1
ATOM 1535 O O . VAL A 1 194 ? -2.228 -5.691 4.879 1.00 89.81 194 VAL A O 1
ATOM 1538 N N . GLU A 1 195 ? -0.958 -5.771 3.032 1.00 88.06 195 GLU A N 1
ATOM 1539 C CA . GLU A 1 195 ? 0.320 -5.950 3.732 1.00 88.06 195 GLU A CA 1
ATOM 1540 C C . GLU A 1 195 ? 0.712 -4.707 4.559 1.00 88.06 195 GLU A C 1
ATOM 1542 O O . GLU A 1 195 ? 0.508 -3.572 4.131 1.00 88.06 195 GLU A O 1
ATOM 1547 N N . THR A 1 196 ? 1.317 -4.917 5.732 1.00 90.31 196 THR A N 1
ATOM 1548 C CA . THR A 1 196 ? 2.017 -3.855 6.475 1.00 90.31 196 THR A CA 1
ATOM 1549 C C . THR A 1 196 ? 3.387 -3.563 5.861 1.00 90.31 196 THR A C 1
ATOM 1551 O O . THR A 1 196 ? 4.069 -4.459 5.372 1.00 90.31 196 THR A O 1
ATOM 1554 N N . ILE A 1 197 ? 3.881 -2.331 5.965 1.00 86.75 197 ILE A N 1
ATOM 1555 C CA . ILE A 1 197 ? 5.291 -2.074 5.644 1.00 86.75 197 ILE A CA 1
ATOM 1556 C C . ILE A 1 197 ? 6.206 -2.665 6.733 1.00 86.75 197 ILE A C 1
ATOM 1558 O O . ILE A 1 197 ? 5.894 -2.584 7.923 1.00 86.75 197 ILE A O 1
ATOM 1562 N N . ASP A 1 198 ? 7.340 -3.240 6.325 1.00 82.38 198 ASP A N 1
ATOM 1563 C CA . ASP A 1 198 ? 8.403 -3.671 7.242 1.00 82.38 198 ASP A CA 1
ATOM 1564 C C . ASP A 1 198 ? 9.075 -2.471 7.930 1.00 82.38 198 ASP A C 1
ATOM 1566 O O . ASP A 1 198 ? 9.259 -1.409 7.323 1.00 82.38 198 ASP A O 1
ATOM 1570 N N . LYS A 1 199 ? 9.507 -2.657 9.183 1.00 80.25 199 LYS A N 1
ATOM 1571 C CA . LYS A 1 199 ? 10.175 -1.623 9.983 1.00 80.25 199 LYS A CA 1
ATOM 1572 C C . LYS A 1 199 ? 11.363 -0.980 9.260 1.00 80.25 199 LYS A C 1
ATOM 1574 O O . LYS A 1 199 ? 11.474 0.245 9.250 1.00 80.25 199 LYS A O 1
ATOM 1579 N N . ASN A 1 200 ? 12.233 -1.785 8.650 1.00 75.19 200 ASN A N 1
ATOM 1580 C CA . ASN A 1 200 ? 13.451 -1.287 8.010 1.00 75.19 200 ASN A CA 1
ATOM 1581 C C . ASN A 1 200 ? 13.119 -0.456 6.765 1.00 75.19 200 ASN A C 1
ATOM 1583 O O . ASN A 1 200 ? 13.816 0.503 6.447 1.00 75.19 200 ASN A O 1
ATOM 1587 N N . ASN A 1 201 ? 12.027 -0.789 6.076 1.00 75.31 201 ASN A N 1
ATOM 1588 C CA . ASN A 1 201 ? 11.548 -0.008 4.939 1.00 75.31 201 ASN A CA 1
ATOM 1589 C C . ASN A 1 201 ? 10.915 1.316 5.372 1.00 75.31 201 ASN A C 1
ATOM 1591 O O . ASN A 1 201 ? 10.964 2.280 4.612 1.00 75.31 201 ASN A O 1
ATOM 1595 N N . PHE A 1 202 ? 10.339 1.377 6.574 1.00 74.56 202 PHE A N 1
ATOM 1596 C CA . PHE A 1 202 ? 9.764 2.611 7.098 1.00 74.56 202 PHE A CA 1
ATOM 1597 C C . PHE A 1 202 ? 10.848 3.642 7.454 1.00 74.56 202 PHE A C 1
ATOM 1599 O O . PHE A 1 202 ? 10.721 4.818 7.127 1.00 74.56 202 PHE A O 1
ATOM 1606 N N . GLU A 1 203 ? 11.926 3.200 8.107 1.00 71.06 203 GLU A N 1
ATOM 1607 C CA . GLU A 1 203 ? 12.990 4.080 8.617 1.00 71.06 203 GLU A CA 1
ATOM 1608 C C . GLU A 1 203 ? 13.924 4.615 7.513 1.00 71.06 203 GLU A C 1
ATOM 1610 O O . GLU A 1 203 ? 14.507 5.684 7.673 1.00 71.06 203 GLU A O 1
ATOM 1615 N N . ASN A 1 204 ? 14.028 3.923 6.374 1.00 62.44 204 ASN A N 1
ATOM 1616 C CA . ASN A 1 204 ? 15.007 4.229 5.323 1.00 62.44 204 ASN A CA 1
ATOM 1617 C C . ASN A 1 204 ? 14.474 5.068 4.142 1.00 62.44 204 ASN A C 1
ATOM 1619 O O . ASN A 1 204 ? 15.211 5.270 3.180 1.00 62.44 204 ASN A O 1
ATOM 1623 N N . LYS A 1 205 ? 13.204 5.506 4.140 1.00 66.31 205 LYS A N 1
ATOM 1624 C CA . LYS A 1 205 ? 12.532 5.980 2.904 1.00 66.31 205 LYS A CA 1
ATOM 1625 C C . LYS A 1 205 ? 11.925 7.387 2.947 1.00 66.31 205 LYS A C 1
ATOM 1627 O O . LYS A 1 205 ? 10.938 7.641 2.255 1.00 66.31 205 LYS A O 1
ATOM 1632 N N . ASP A 1 206 ? 12.517 8.301 3.716 1.00 69.00 206 ASP A N 1
ATOM 1633 C CA . ASP A 1 206 ? 12.072 9.705 3.833 1.00 69.00 206 ASP A CA 1
ATOM 1634 C C . ASP A 1 206 ? 10.571 9.839 4.156 1.00 69.00 206 ASP A C 1
ATOM 1636 O O . ASP A 1 206 ? 9.865 10.710 3.640 1.00 69.00 206 ASP A O 1
ATOM 1640 N N . ILE A 1 207 ? 10.053 8.934 4.989 1.00 79.25 207 ILE A N 1
ATOM 1641 C CA . ILE A 1 207 ? 8.649 8.944 5.394 1.00 79.25 207 ILE A CA 1
ATOM 1642 C C . ILE A 1 207 ? 8.444 10.048 6.432 1.00 79.25 207 ILE A C 1
ATOM 1644 O O . ILE A 1 207 ? 9.097 10.078 7.476 1.00 79.25 207 ILE A O 1
ATOM 1648 N N . ILE A 1 208 ? 7.496 10.945 6.160 1.00 81.25 208 ILE A N 1
ATOM 1649 C CA . ILE A 1 208 ? 7.077 11.975 7.108 1.00 81.25 208 ILE A CA 1
ATOM 1650 C C . ILE A 1 208 ? 6.161 11.308 8.133 1.00 81.25 208 ILE A C 1
ATOM 1652 O O . ILE A 1 208 ? 5.129 10.743 7.767 1.00 81.25 208 ILE A O 1
ATOM 1656 N N . ASN A 1 209 ? 6.535 11.363 9.412 1.00 81.25 209 ASN A N 1
ATOM 1657 C CA . ASN A 1 209 ? 5.688 10.855 10.491 1.00 81.25 209 ASN A CA 1
ATOM 1658 C C . ASN A 1 209 ? 4.374 11.646 10.540 1.00 81.25 209 ASN A C 1
ATOM 1660 O O . ASN A 1 209 ? 4.393 12.878 10.479 1.00 81.25 209 ASN A O 1
ATOM 1664 N N . ASN A 1 210 ? 3.260 10.918 10.631 1.00 77.38 210 ASN A N 1
ATOM 1665 C CA . ASN A 1 210 ? 1.927 11.498 10.789 1.00 77.38 210 ASN A CA 1
ATOM 1666 C C . ASN A 1 210 ? 1.658 11.888 12.247 1.00 77.38 210 ASN A C 1
ATOM 1668 O O . ASN A 1 210 ? 2.112 11.142 13.150 1.00 77.38 210 ASN A O 1
#

Foldseek 3Di:
DWDDDPFWIWDDDPQATQFIWGHPPVDTDTDPDPDRDAHWDWDDDDPDIDTHGCPVAFKFFWQQWWFQACVRDTDGLVPDAFQGAHPPGWGFNFKFKDWDDLVPDDQLQAKFWQAAQNPHHVALVHTTIITNPWDFADAQDPPPPLSGDDDDRPPSVRGDSDPVVSCVVRVHPITITMATAIPDQWGATSNTITGHDDPVCCVPPPTGTD

Radius of gyration: 20.08 Å; chains: 1; bounding box: 59×42×45 Å

pLDDT: mean 79.79, std 14.97, range [41.28, 98.12]

Organism: NCBI:txid1070528